Protein AF-0000000084933018 (afdb_homodimer)

Solvent-accessible surface area (backbone atoms only — not comparable to full-atom values): 18902 Å² total; per-residue (Å²): 127,79,84,67,63,83,72,66,61,28,32,37,34,37,38,52,65,21,56,53,28,40,71,70,40,59,69,70,55,34,52,44,42,55,53,51,50,50,33,38,33,48,64,74,44,80,54,51,75,42,60,78,97,47,52,74,28,24,35,39,68,56,44,96,81,51,48,32,32,38,36,31,31,76,41,79,35,59,90,87,46,97,28,74,33,21,40,34,34,54,38,39,34,44,44,65,92,46,42,37,59,53,49,48,29,57,76,70,66,47,76,69,67,54,64,63,62,54,48,46,56,56,55,60,57,55,71,80,73,73,81,79,74,78,71,78,76,79,80,79,82,83,84,87,87,84,73,93,78,89,85,86,78,88,81,80,86,68,132,126,78,85,66,65,84,72,67,62,28,31,35,34,38,40,51,66,22,53,53,28,40,70,68,40,57,68,69,56,33,51,43,44,54,52,50,49,51,32,37,32,49,64,74,42,80,56,50,75,42,59,80,97,47,52,76,28,26,35,38,70,55,44,95,80,50,50,33,33,36,35,32,31,76,42,79,36,59,90,90,47,98,28,76,34,20,39,37,35,54,38,40,34,44,47,65,92,46,42,37,59,53,48,49,29,57,75,70,66,47,76,71,66,55,66,63,60,55,46,46,57,57,57,61,57,55,71,79,75,73,79,80,72,78,73,77,74,79,70,81,74,79,78,73,76,79,73,78,73,76,81,79,76,80,74,76,77,84,122

Organism: Streptomyces venezuelae (strain ATCC 10712 / CBS 650.69 / DSM 40230 / JCM 4526 / NBRC 13096 / PD 04745) (NCBI:txid953739)

Sequence (318 aa):
MSAEGRPPAFGLTFDPRALTDLLQAPSDIRDLSLALLQEVVNADRHGGKLTAELAGLRKLYVDRQAAWRIVYALRPAPPTSAYPMEIHVVAVRPRANHDIYDTVARRLGIDHRPVGARAHAARTRSPQIDAYREIPKPGPPPGLPRSAQPTVLTTKAIRMSAEGRPPAFGLTFDPRALTDLLQAPSDIRDLSLALLQEVVNADRHGGKLTAELAGLRKLYVDRQAAWRIVYALRPAPPTSAYPMEIHVVAVRPRANHDIYDTVARRLGIDHRPVGARAHAARTRSPQIDAYREIPKPGPPPGLPRSAQPTVLTTKAIR

InterPro domains:
  IPR035093 Toxin-antitoxin system, RelE/ParE toxin domain superfamily [G3DSA:3.30.2310.20] (9-109)

Foldseek 3Di:
DPPPDDDFQAAEAEPVVQVVQLVPDDPLLSVLVVVVVSCVRNVNDFFDADDDLRGQKGKDQRDPVSQKIWIWHWAADDPVDPHRIHIYTYHIHGPPPPVGVVSSCVSVVVPPPPCVVVVVVVVVPPPPPPDPPPDPPDPDDDDDDDDDDDDPDDDDDDD/DPPPDDDFQAAEAEPVVQVVQLVPDDPLLSVQVVVVVSCVRNVVDFFDADDDLRGQKGKDQRDPVSQKIWIWHWAADDPPDPHRIHIYTYHIHGPPPPVGVVSSCVSVVNPPPPCVVVVVVVVVPPPPPPDPPPPPDPDDPDDPPPPPPDDPPPPDDDD

Nearest PDB structures (foldseek):
  2kc9-assembly1_A  TM=7.909E-01  e=3.728E-04  Escherichia coli K-12
  4jg2-assembly1_A  TM=6.305E-01  e=3.772E+00  Bacillus cereus ATCC 10987
  7qoo-assembly1_P  TM=3.044E-01  e=3.321E+00  Homo sapiens
  3mxl-assembly1_A  TM=3.896E-01  e=4.283E+00  Micromonospora sp. ATCC 39149
  2kc9-assembly1_A  TM=7.908E-01  e=2.139E-04  Escherichia coli K-12

Structure (mmCIF, N/CA/C/O backbone):
data_AF-0000000084933018-model_v1
#
loop_
_entity.id
_entity.type
_entity.pdbx_description
1 polymer 'Uncharacterized protein'
#
loop_
_atom_site.group_PDB
_atom_site.id
_atom_site.type_symbol
_atom_site.label_atom_id
_atom_site.label_alt_id
_atom_site.label_comp_id
_atom_site.label_asym_id
_atom_site.label_entity_id
_atom_site.label_seq_id
_atom_site.pdbx_PDB_ins_code
_atom_site.Cartn_x
_atom_site.Cartn_y
_atom_site.Cartn_z
_atom_site.occupancy
_atom_site.B_iso_or_equiv
_atom_site.auth_seq_id
_atom_site.auth_comp_id
_atom_site.auth_asym_id
_atom_site.auth_atom_id
_atom_site.pdbx_PDB_model_num
ATOM 1 N N . MET A 1 1 ? 0.141 -24.922 15.031 1 31.27 1 MET A N 1
ATOM 2 C CA . MET A 1 1 ? -0.588 -23.672 15.016 1 31.27 1 MET A CA 1
ATOM 3 C C . MET A 1 1 ? 0.237 -22.562 14.344 1 31.27 1 MET A C 1
ATOM 5 O O . MET A 1 1 ? 1.342 -22.266 14.797 1 31.27 1 MET A O 1
ATOM 9 N N . SER A 1 2 ? 0.38 -22.531 12.984 1 39.31 2 SER A N 1
ATOM 10 C CA . SER A 1 2 ? 1.219 -21.594 12.258 1 39.31 2 SER A CA 1
ATOM 11 C C . SER A 1 2 ? 1.172 -20.203 12.891 1 39.31 2 SER A C 1
ATOM 13 O O . SER A 1 2 ? 0.122 -19.781 13.375 1 39.31 2 SER A O 1
ATOM 15 N N . ALA A 1 3 ? 2.207 -19.766 13.492 1 42.25 3 ALA A N 1
ATOM 16 C CA . ALA A 1 3 ? 2.367 -18.469 14.156 1 42.25 3 ALA A CA 1
ATOM 17 C C . ALA A 1 3 ? 1.62 -17.375 13.406 1 42.25 3 ALA A C 1
ATOM 19 O O . ALA A 1 3 ? 2.225 -16.609 12.648 1 42.25 3 ALA A O 1
ATOM 20 N N . GLU A 1 4 ? 0.526 -17.688 12.75 1 52.19 4 GLU A N 1
ATOM 21 C CA . GLU A 1 4 ? -0.186 -16.641 12.016 1 52.19 4 GLU A CA 1
ATOM 22 C C . GLU A 1 4 ? -0.496 -15.453 12.914 1 52.19 4 GLU A C 1
ATOM 24 O O . GLU A 1 4 ? -1.193 -15.594 13.922 1 52.19 4 GLU A O 1
ATOM 29 N N . GLY A 1 5 ? 0.498 -14.617 13.125 1 65.31 5 GLY A N 1
ATOM 30 C CA . GLY A 1 5 ? 0.249 -13.445 13.945 1 65.31 5 GLY A CA 1
ATOM 31 C C . GLY A 1 5 ? -1.17 -12.922 13.82 1 65.31 5 GLY A C 1
ATOM 32 O O . GLY A 1 5 ? -1.979 -13.477 13.07 1 65.31 5 GLY A O 1
ATOM 33 N N . ARG A 1 6 ? -1.595 -12.141 14.828 1 82.25 6 ARG A N 1
ATOM 34 C CA . ARG A 1 6 ? -2.926 -11.539 14.852 1 82.25 6 ARG A CA 1
ATOM 35 C C . ARG A 1 6 ? -3.289 -10.953 13.492 1 82.25 6 ARG A C 1
ATOM 37 O O . ARG A 1 6 ? -2.477 -10.266 12.875 1 82.25 6 ARG A O 1
ATOM 44 N N . PRO A 1 7 ? -4.445 -11.445 12.977 1 92.44 7 PRO A N 1
ATOM 45 C CA . PRO A 1 7 ? -4.891 -10.875 11.703 1 92.44 7 PRO A CA 1
ATOM 46 C C . PRO A 1 7 ? -4.996 -9.359 11.734 1 92.44 7 PRO A C 1
ATOM 48 O O . PRO A 1 7 ? -5.234 -8.773 12.789 1 92.44 7 PRO A O 1
ATOM 51 N N . PRO A 1 8 ? -4.734 -8.727 10.656 1 97.88 8 PRO A N 1
ATOM 52 C CA . PRO A 1 8 ? -4.898 -7.27 10.602 1 97.88 8 PRO A CA 1
ATOM 53 C C . PRO A 1 8 ? -6.293 -6.816 11.023 1 97.88 8 PRO A C 1
ATOM 55 O O . PRO A 1 8 ? -7.277 -7.523 10.789 1 97.88 8 PRO A O 1
ATOM 58 N N . ALA A 1 9 ? -6.355 -5.633 11.586 1 98.44 9 ALA A N 1
ATOM 59 C CA . ALA A 1 9 ? -7.613 -5.074 12.07 1 98.44 9 ALA A CA 1
ATOM 60 C C . ALA A 1 9 ? -8.312 -4.266 10.984 1 98.44 9 ALA A C 1
ATOM 62 O O . ALA A 1 9 ? -9.539 -4.176 10.961 1 98.44 9 ALA A O 1
ATOM 63 N N . PHE A 1 10 ? -7.633 -3.664 10.062 1 98.62 10 PHE A N 1
ATOM 64 C CA . PHE A 1 10 ? -8.172 -2.758 9.055 1 98.62 10 PHE A CA 1
ATOM 65 C C . PHE A 1 10 ? -7.695 -3.15 7.66 1 98.62 10 PHE A C 1
ATOM 67 O O . PHE A 1 10 ? -6.609 -3.715 7.504 1 98.62 10 PHE A O 1
ATOM 74 N N . GLY A 1 11 ? -8.555 -2.832 6.629 1 98.44 11 GLY A N 1
ATOM 75 C CA . GLY A 1 11 ? -8.047 -2.838 5.266 1 98.44 11 GLY A CA 1
ATOM 76 C C . GLY A 1 11 ? -7.016 -1.755 5.008 1 98.44 11 GLY A C 1
ATOM 77 O O . GLY A 1 11 ? -6.766 -0.909 5.867 1 98.44 11 GLY A O 1
ATOM 78 N N . LEU A 1 12 ? -6.367 -1.789 3.881 1 98.81 12 LEU A N 1
ATOM 79 C CA . LEU A 1 12 ? -5.281 -0.86 3.582 1 98.81 12 LEU A CA 1
ATOM 80 C C . LEU A 1 12 ? -5.383 -0.345 2.15 1 98.81 12 LEU A C 1
ATOM 82 O O . LEU A 1 12 ? -5.387 -1.133 1.202 1 98.81 12 LEU A O 1
ATOM 86 N N . THR A 1 13 ? -5.512 0.921 1.98 1 98.56 13 THR A N 1
ATOM 87 C CA . THR A 1 13 ? -5.535 1.582 0.68 1 98.56 13 THR A CA 1
ATOM 88 C C . THR A 1 13 ? -4.59 2.783 0.669 1 98.56 13 THR A C 1
ATOM 90 O O . THR A 1 13 ? -4.266 3.332 1.724 1 98.56 13 THR A O 1
ATOM 93 N N . PHE A 1 14 ? -4.086 3.123 -0.535 1 98.62 14 PHE A N 1
ATOM 94 C CA . PHE A 1 14 ? -3.191 4.262 -0.718 1 98.62 14 PHE A CA 1
ATOM 95 C C . PHE A 1 14 ? -3.754 5.23 -1.751 1 98.62 14 PHE A C 1
ATOM 97 O O . PHE A 1 14 ? -4.246 4.809 -2.801 1 98.62 14 PHE A O 1
ATOM 104 N N . ASP A 1 15 ? -3.689 6.574 -1.399 1 98.38 15 ASP A N 1
ATOM 105 C CA . ASP A 1 15 ? -3.48 7.43 -2.562 1 98.38 15 ASP A CA 1
ATOM 106 C C . ASP A 1 15 ? -2.262 6.984 -3.365 1 98.38 15 ASP A C 1
ATOM 108 O O . ASP A 1 15 ? -1.162 6.867 -2.82 1 98.38 15 ASP A O 1
ATOM 112 N N . PRO A 1 16 ? -2.453 6.688 -4.684 1 98.5 16 PRO A N 1
ATOM 113 C CA . PRO A 1 16 ? -1.309 6.156 -5.43 1 98.5 16 PRO A CA 1
ATOM 114 C C . PRO A 1 16 ? -0.089 7.074 -5.371 1 98.5 16 PRO A C 1
ATOM 116 O O . PRO A 1 16 ? 1.048 6.598 -5.434 1 98.5 16 PRO A O 1
ATOM 119 N N . ARG A 1 17 ? -0.295 8.328 -5.141 1 98.44 17 ARG A N 1
ATOM 120 C CA . ARG A 1 17 ? 0.81 9.273 -5.051 1 98.44 17 ARG A CA 1
ATOM 121 C C . ARG A 1 17 ? 1.56 9.125 -3.732 1 98.44 17 ARG A C 1
ATOM 123 O O . ARG A 1 17 ? 2.695 9.586 -3.602 1 98.44 17 ARG A O 1
ATOM 130 N N . ALA A 1 18 ? 0.922 8.516 -2.723 1 98.81 18 ALA A N 1
ATOM 131 C CA . ALA A 1 18 ? 1.638 8.219 -1.485 1 98.81 18 ALA A CA 1
ATOM 132 C C . ALA A 1 18 ? 2.729 7.176 -1.722 1 98.81 18 ALA A C 1
ATOM 134 O O . ALA A 1 18 ? 3.744 7.164 -1.022 1 98.81 18 ALA A O 1
ATOM 135 N N . LEU A 1 19 ? 2.484 6.285 -2.732 1 98.75 19 LEU A N 1
ATOM 136 C CA . LEU A 1 19 ? 3.547 5.363 -3.125 1 98.75 19 LEU A CA 1
ATOM 137 C C . LEU A 1 19 ? 4.742 6.125 -3.688 1 98.75 19 LEU A C 1
ATOM 139 O O . LEU A 1 19 ? 5.891 5.785 -3.395 1 98.75 19 LEU A O 1
ATOM 143 N N . THR A 1 20 ? 4.488 7.141 -4.465 1 98.06 20 THR A N 1
ATOM 144 C CA . THR A 1 20 ? 5.555 8 -4.969 1 98.06 20 THR A CA 1
ATOM 145 C C . THR A 1 20 ? 6.316 8.648 -3.816 1 98.06 20 THR A C 1
ATOM 147 O O . THR A 1 20 ? 7.547 8.703 -3.832 1 98.06 20 THR A O 1
ATOM 150 N N . ASP A 1 21 ? 5.559 9.117 -2.811 1 98.75 21 ASP A N 1
ATOM 151 C CA . ASP A 1 21 ? 6.191 9.703 -1.633 1 98.75 21 ASP A CA 1
ATOM 152 C C . ASP A 1 21 ? 7.152 8.711 -0.976 1 98.75 21 ASP A C 1
ATOM 154 O O . ASP A 1 21 ? 8.273 9.07 -0.625 1 98.75 21 ASP A O 1
ATOM 158 N N . LEU A 1 22 ? 6.707 7.48 -0.779 1 98.75 22 LEU A N 1
ATOM 159 C CA . LEU A 1 22 ? 7.527 6.445 -0.161 1 98.75 22 LEU A CA 1
ATOM 160 C C . LEU A 1 22 ? 8.812 6.223 -0.953 1 98.75 22 LEU A C 1
ATOM 162 O O . LEU A 1 22 ? 9.898 6.137 -0.373 1 98.75 22 LEU A O 1
ATOM 166 N N . LEU A 1 23 ? 8.68 6.223 -2.258 1 98.38 23 LEU A N 1
ATOM 167 C CA . LEU A 1 23 ? 9.82 5.922 -3.109 1 98.38 23 LEU A CA 1
ATOM 168 C C . LEU A 1 23 ? 10.797 7.098 -3.145 1 98.38 23 LEU A C 1
ATOM 170 O O . LEU A 1 23 ? 11.984 6.918 -3.4 1 98.38 23 LEU A O 1
ATOM 174 N N . GLN A 1 24 ? 10.273 8.258 -2.861 1 98.25 24 GLN A N 1
ATOM 175 C CA . GLN A 1 24 ? 11.117 9.453 -2.867 1 98.25 24 GLN A CA 1
ATOM 176 C C . GLN A 1 24 ? 11.773 9.672 -1.505 1 98.25 24 GLN A C 1
ATOM 178 O O . GLN A 1 24 ? 12.719 10.445 -1.382 1 98.25 24 GLN A O 1
ATOM 183 N N . ALA A 1 25 ? 11.242 9.047 -0.478 1 98.62 25 ALA A N 1
ATOM 184 C CA . ALA A 1 25 ? 11.789 9.188 0.868 1 98.62 25 ALA A CA 1
ATOM 185 C C . ALA A 1 25 ? 13.102 8.414 1.001 1 98.62 25 ALA A C 1
ATOM 187 O O . ALA A 1 25 ? 13.32 7.418 0.31 1 98.62 25 ALA A O 1
ATOM 188 N N . PRO A 1 26 ? 14 8.922 1.955 1 98.12 26 PRO A N 1
ATOM 189 C CA . PRO A 1 26 ? 15.164 8.094 2.287 1 98.12 26 PRO A CA 1
ATOM 190 C C . PRO A 1 26 ? 14.773 6.684 2.717 1 98.12 26 PRO A C 1
ATOM 192 O O . PRO A 1 26 ? 13.719 6.488 3.322 1 98.12 26 PRO A O 1
ATOM 195 N N . SER A 1 27 ? 15.664 5.68 2.434 1 97.06 27 SER A N 1
ATOM 196 C CA . SER A 1 27 ? 15.367 4.27 2.645 1 97.06 27 SER A CA 1
ATOM 197 C C . SER A 1 27 ? 14.953 4 4.09 1 97.06 27 SER A C 1
ATOM 199 O O . SER A 1 27 ? 14.055 3.189 4.344 1 97.06 27 SER A O 1
ATOM 201 N N . ASP A 1 28 ? 15.688 4.609 5.043 1 97.06 28 ASP A N 1
ATOM 202 C CA . ASP A 1 28 ? 15.359 4.383 6.445 1 97.06 28 ASP A CA 1
ATOM 203 C C . ASP A 1 28 ? 13.977 4.938 6.781 1 97.06 28 ASP A C 1
ATOM 205 O O . ASP A 1 28 ? 13.234 4.34 7.562 1 97.06 28 ASP A O 1
ATOM 209 N N . ILE A 1 29 ? 13.547 6.07 6.199 1 98.69 29 ILE A N 1
ATOM 210 C CA . ILE A 1 29 ? 12.234 6.664 6.406 1 98.69 29 ILE A CA 1
ATOM 211 C C . ILE A 1 29 ? 11.164 5.77 5.781 1 98.69 29 ILE A C 1
ATOM 213 O O . ILE A 1 29 ? 10.094 5.574 6.363 1 98.69 29 ILE A O 1
ATOM 217 N N . ARG A 1 30 ? 11.461 5.309 4.602 1 98.69 30 ARG A N 1
ATOM 218 C CA . ARG A 1 30 ? 10.547 4.391 3.922 1 98.69 30 ARG A CA 1
ATOM 219 C C . ARG A 1 30 ? 10.281 3.156 4.777 1 98.69 30 ARG A C 1
ATOM 221 O O . ARG A 1 30 ? 9.125 2.777 4.984 1 98.69 30 ARG A O 1
ATOM 228 N N . ASP A 1 31 ? 11.328 2.559 5.32 1 97.81 31 ASP A N 1
ATOM 229 C CA . ASP A 1 31 ? 11.195 1.36 6.141 1 97.81 31 ASP A CA 1
ATOM 230 C C . ASP A 1 31 ? 10.414 1.653 7.418 1 97.81 31 ASP A C 1
ATOM 232 O O . ASP A 1 31 ? 9.523 0.883 7.801 1 97.81 31 ASP A O 1
ATOM 236 N N . LEU A 1 32 ? 10.781 2.717 8.047 1 98.62 32 LEU A N 1
ATOM 237 C CA . LEU A 1 32 ? 10.078 3.104 9.266 1 98.62 32 LEU A CA 1
ATOM 238 C C . LEU A 1 32 ? 8.602 3.379 8.977 1 98.62 32 LEU A C 1
ATOM 240 O O . LEU A 1 32 ? 7.734 3.021 9.773 1 98.62 32 LEU A O 1
ATOM 244 N N . SER A 1 33 ? 8.352 4.016 7.844 1 98.94 33 SER A N 1
ATOM 245 C CA . SER A 1 33 ? 6.977 4.32 7.48 1 98.94 33 SER A CA 1
ATOM 246 C C . SER A 1 33 ? 6.152 3.049 7.305 1 98.94 33 SER A C 1
ATOM 248 O O . SER A 1 33 ? 5.031 2.953 7.812 1 98.94 33 SER A O 1
ATOM 250 N N . LEU A 1 34 ? 6.672 2.102 6.598 1 98.88 34 LEU A N 1
ATOM 251 C CA . LEU A 1 34 ? 5.965 0.847 6.371 1 98.88 34 LEU A CA 1
ATOM 252 C C . LEU A 1 34 ? 5.73 0.109 7.688 1 98.88 34 LEU A C 1
ATOM 254 O O . LEU A 1 34 ? 4.664 -0.472 7.895 1 98.88 34 LEU A O 1
ATOM 258 N N . ALA A 1 35 ? 6.684 0.168 8.562 1 98.69 35 ALA A N 1
ATOM 259 C CA . ALA A 1 35 ? 6.527 -0.46 9.875 1 98.69 35 ALA A CA 1
ATOM 260 C C . ALA A 1 35 ? 5.426 0.22 10.68 1 98.69 35 ALA A C 1
ATOM 262 O O . ALA A 1 35 ? 4.613 -0.45 11.32 1 98.69 35 ALA A O 1
ATOM 263 N N . LEU A 1 36 ? 5.406 1.525 10.656 1 98.88 36 LEU A N 1
ATOM 264 C CA . LEU A 1 36 ? 4.379 2.275 11.367 1 98.88 36 LEU A CA 1
ATOM 265 C C . LEU A 1 36 ? 2.996 1.977 10.805 1 98.88 36 LEU A C 1
ATOM 267 O O . LEU A 1 36 ? 2.035 1.81 11.555 1 98.88 36 LEU A O 1
ATOM 271 N N . LEU A 1 37 ? 2.908 1.912 9.5 1 98.88 37 LEU A N 1
ATOM 272 C CA . LEU A 1 37 ? 1.633 1.587 8.867 1 98.88 37 LEU A CA 1
ATOM 273 C C . LEU A 1 37 ? 1.151 0.205 9.297 1 98.88 37 LEU A C 1
ATOM 275 O O . LEU A 1 37 ? -0.046 -0.005 9.5 1 98.88 37 LEU A O 1
ATOM 279 N N . GLN A 1 38 ? 2.102 -0.732 9.445 1 98.75 38 GLN A N 1
ATOM 280 C CA . GLN A 1 38 ? 1.733 -2.061 9.93 1 98.75 38 GLN A CA 1
ATOM 281 C C . GLN A 1 38 ? 1.133 -1.989 11.328 1 98.75 38 GLN A C 1
ATOM 283 O O . GLN A 1 38 ? 0.134 -2.652 11.617 1 98.75 38 GLN A O 1
ATOM 288 N N . GLU A 1 39 ? 1.754 -1.213 12.148 1 98.75 39 GLU A N 1
ATOM 289 C CA . GLU A 1 39 ? 1.226 -1.052 13.5 1 98.75 39 GLU A CA 1
ATOM 290 C C . GLU A 1 39 ? -0.176 -0.45 13.477 1 98.75 39 GLU A C 1
ATOM 292 O O . GLU A 1 39 ? -1.046 -0.858 14.25 1 98.75 39 GLU A O 1
ATOM 297 N N . VAL A 1 40 ? -0.421 0.509 12.648 1 98.88 40 VAL A N 1
ATOM 298 C CA . VAL A 1 40 ? -1.719 1.168 12.547 1 98.88 40 VAL A CA 1
ATOM 299 C C . VAL A 1 40 ? -2.756 0.184 12.008 1 98.88 40 VAL A C 1
ATOM 301 O O . VAL A 1 40 ? -3.863 0.089 12.539 1 98.88 40 VAL A O 1
ATOM 304 N N . VAL A 1 41 ? -2.41 -0.553 10.953 1 98.81 41 VAL A N 1
ATOM 305 C CA . VAL A 1 41 ? -3.314 -1.502 10.305 1 98.81 41 VAL A CA 1
ATOM 306 C C . VAL A 1 41 ? -3.705 -2.598 11.297 1 98.81 41 VAL A C 1
ATOM 308 O O . VAL A 1 41 ? -4.84 -3.074 11.289 1 98.81 41 VAL A O 1
ATOM 311 N N . ASN A 1 42 ? -2.785 -2.914 12.18 1 98.38 42 ASN A N 1
ATOM 312 C CA . ASN A 1 42 ? -3.035 -3.932 13.195 1 98.38 42 ASN A CA 1
ATOM 313 C C . ASN A 1 42 ? -3.748 -3.346 14.414 1 98.38 42 ASN A C 1
ATOM 315 O O . ASN A 1 42 ? -4.039 -4.062 15.375 1 98.38 42 ASN A O 1
ATOM 319 N N . ALA A 1 43 ? -3.943 -2.119 14.445 1 98.31 43 ALA A N 1
ATOM 320 C CA . ALA A 1 43 ? -4.574 -1.379 15.539 1 98.31 43 ALA A CA 1
ATOM 321 C C . ALA A 1 43 ? -3.672 -1.341 16.766 1 98.31 43 ALA A C 1
ATOM 323 O O . ALA A 1 43 ? -4.156 -1.232 17.891 1 98.31 43 ALA A O 1
ATOM 324 N N . ASP A 1 44 ? -2.406 -1.466 16.547 1 98.25 44 ASP A N 1
ATOM 325 C CA . ASP A 1 44 ? -1.438 -1.395 17.641 1 98.25 44 ASP A CA 1
ATOM 326 C C . ASP A 1 44 ? -0.995 0.046 17.891 1 98.25 44 ASP A C 1
ATOM 328 O O . ASP A 1 44 ? -0.379 0.344 18.922 1 98.25 44 ASP A O 1
ATOM 332 N N . ARG A 1 45 ? -1.252 0.88 16.953 1 98.38 45 ARG A N 1
ATOM 333 C CA . ARG A 1 45 ? -0.865 2.285 17 1 98.38 45 ARG A CA 1
ATOM 334 C C . ARG A 1 45 ? -1.938 3.17 16.375 1 98.38 45 ARG A C 1
ATOM 336 O O . ARG A 1 45 ? -2.559 2.793 15.375 1 98.38 45 ARG A O 1
ATOM 343 N N . HIS A 1 46 ? -2.16 4.328 16.969 1 98.19 46 HIS A N 1
ATOM 344 C CA . HIS A 1 46 ? -3.109 5.309 16.453 1 98.19 46 HIS A CA 1
ATOM 345 C C . HIS A 1 46 ? -2.455 6.68 16.312 1 98.19 46 HIS A C 1
ATOM 347 O O . HIS A 1 46 ? -1.854 7.191 17.25 1 98.19 46 HIS A O 1
ATOM 353 N N . GLY A 1 47 ? -2.533 7.254 15.164 1 98.69 47 GLY A N 1
ATOM 354 C CA . GLY A 1 47 ? -2.006 8.586 14.922 1 98.69 47 GLY A CA 1
ATOM 355 C C . GLY A 1 47 ? -2.834 9.68 15.57 1 98.69 47 GLY A C 1
ATOM 356 O O . GLY A 1 47 ? -4.004 9.469 15.891 1 98.69 47 GLY A O 1
ATOM 357 N N . GLY A 1 48 ? -2.223 10.82 15.75 1 98.56 48 GLY A N 1
ATOM 358 C CA . GLY A 1 48 ? -2.949 11.961 16.281 1 98.56 48 GLY A CA 1
ATOM 359 C C . GLY A 1 48 ? -3.914 12.57 15.273 1 98.56 48 GLY A C 1
ATOM 360 O O . GLY A 1 48 ? -3.627 12.609 14.078 1 98.56 48 GLY A O 1
ATOM 361 N N . LYS A 1 49 ? -5.031 13.047 15.781 1 98.5 49 LYS A N 1
ATOM 362 C CA . LYS A 1 49 ? -6.023 13.672 14.914 1 98.5 49 LYS A CA 1
ATOM 363 C C . LYS A 1 49 ? -5.531 15.023 14.398 1 98.5 49 LYS A C 1
ATOM 365 O O . LYS A 1 49 ? -4.949 15.805 15.148 1 98.5 49 LYS A O 1
ATOM 370 N N . LEU A 1 50 ? -5.715 15.195 13.117 1 98.25 50 LEU A N 1
ATOM 371 C CA . LEU A 1 50 ? -5.516 16.531 12.57 1 98.25 50 LEU A CA 1
ATOM 372 C C . LEU A 1 50 ? -6.75 17.406 12.781 1 98.25 50 LEU A C 1
ATOM 374 O O . LEU A 1 50 ? -7.797 16.906 13.203 1 98.25 50 LEU A O 1
ATOM 378 N N . THR A 1 51 ? -6.539 18.781 12.633 1 96.25 51 THR A N 1
ATOM 379 C CA . THR A 1 51 ? -7.613 19.719 12.953 1 96.25 51 THR A CA 1
ATOM 380 C C . THR A 1 51 ? -7.895 20.625 11.766 1 96.25 51 THR A C 1
ATOM 382 O O . THR A 1 51 ? -7.32 20.453 10.688 1 96.25 51 THR A O 1
ATOM 385 N N . ALA A 1 52 ? -8.836 21.5 11.984 1 94.19 52 ALA A N 1
ATOM 386 C CA . ALA A 1 52 ? -9.188 22.531 11.008 1 94.19 52 ALA A CA 1
ATOM 387 C C . ALA A 1 52 ? -9.547 21.906 9.664 1 94.19 52 ALA A C 1
ATOM 389 O O . ALA A 1 52 ? -10.391 21 9.594 1 94.19 52 ALA A O 1
ATOM 390 N N . GLU A 1 53 ? -8.906 22.359 8.555 1 94.5 53 GLU A N 1
ATOM 391 C CA . GLU A 1 53 ? -9.289 21.938 7.211 1 94.5 53 GLU A CA 1
ATOM 392 C C . GLU A 1 53 ? -8.938 20.469 6.969 1 94.5 53 GLU A C 1
ATOM 394 O O . GLU A 1 53 ? -9.461 19.859 6.039 1 94.5 53 GLU A O 1
ATOM 399 N N . LEU A 1 54 ? -8.148 19.922 7.844 1 97.38 54 LEU A N 1
ATOM 400 C CA . LEU A 1 54 ? -7.734 18.531 7.66 1 97.38 54 LEU A CA 1
ATOM 401 C C . LEU A 1 54 ? -8.359 17.641 8.727 1 97.38 54 LEU A C 1
ATOM 403 O O . LEU A 1 54 ? -7.863 16.547 8.984 1 97.38 54 LEU A O 1
ATOM 407 N N . ALA A 1 55 ? -9.484 18.141 9.352 1 96.69 55 ALA A N 1
ATOM 408 C CA . ALA A 1 55 ? -10.211 17.328 10.32 1 96.69 55 ALA A CA 1
ATOM 409 C C . ALA A 1 55 ? -10.648 16 9.711 1 96.69 55 ALA A C 1
ATOM 411 O O . ALA A 1 55 ? -11.039 15.945 8.539 1 96.69 55 ALA A O 1
ATOM 412 N N . GLY A 1 56 ? -10.547 14.906 10.484 1 96.81 56 GLY A N 1
ATOM 413 C CA . GLY A 1 56 ? -10.906 13.578 10 1 96.81 56 GLY A CA 1
ATOM 414 C C . GLY A 1 56 ? -9.703 12.734 9.625 1 96.81 56 GLY A C 1
ATOM 415 O O . GLY A 1 56 ? -9.812 11.516 9.5 1 96.81 56 GLY A O 1
ATOM 416 N N . LEU A 1 57 ? -8.602 13.438 9.406 1 98.69 57 LEU A N 1
ATOM 417 C CA . LEU A 1 57 ? -7.359 12.734 9.109 1 98.69 57 LEU A CA 1
ATOM 418 C C . LEU A 1 57 ? -6.508 12.578 10.367 1 98.69 57 LEU A C 1
ATOM 420 O O . LEU A 1 57 ? -6.781 13.219 11.383 1 98.69 57 LEU A O 1
ATOM 424 N N . ARG A 1 58 ? -5.562 11.719 10.273 1 98.88 58 ARG A N 1
ATOM 425 C CA . ARG A 1 58 ? -4.625 11.469 11.367 1 98.88 58 ARG A CA 1
ATOM 426 C C . ARG A 1 58 ? -3.184 11.516 10.867 1 98.88 58 ARG A C 1
ATOM 428 O O . ARG A 1 58 ? -2.92 11.289 9.688 1 98.88 58 ARG A O 1
ATOM 435 N N . LYS A 1 59 ? -2.26 11.812 11.742 1 98.81 59 LYS A N 1
ATOM 436 C CA . LYS A 1 59 ? -0.847 11.859 11.375 1 98.81 59 LYS A CA 1
ATOM 437 C C . LYS A 1 59 ? -0.013 10.953 12.273 1 98.81 59 LYS A C 1
ATOM 439 O O . LYS A 1 59 ? -0.38 10.703 13.422 1 98.81 59 LYS A O 1
ATOM 444 N N . LEU A 1 60 ? 1.085 10.453 11.781 1 98.88 60 LEU A N 1
ATOM 445 C CA . LEU A 1 60 ? 2.146 9.758 12.508 1 98.88 60 LEU A CA 1
ATOM 446 C C . LEU A 1 60 ? 3.479 10.477 12.336 1 98.88 60 LEU A C 1
ATOM 448 O O . LEU A 1 60 ? 3.799 10.953 11.242 1 98.88 60 LEU A O 1
ATOM 452 N N . TYR A 1 61 ? 4.215 10.578 13.43 1 98.81 61 TYR A N 1
ATOM 453 C CA . TYR A 1 61 ? 5.621 10.953 13.328 1 98.81 61 TYR A CA 1
ATOM 454 C C . TYR A 1 61 ? 6.48 9.766 12.93 1 98.81 61 TYR A C 1
ATOM 456 O O . TYR A 1 61 ? 6.453 8.719 13.594 1 98.81 61 TYR A O 1
ATOM 464 N N . VAL A 1 62 ? 7.254 9.938 11.898 1 98.88 62 VAL A N 1
ATOM 465 C CA . VAL A 1 62 ? 7.949 8.781 11.352 1 98.88 62 VAL A CA 1
ATOM 466 C C . VAL A 1 62 ? 9.289 8.602 12.062 1 98.88 62 VAL A C 1
ATOM 468 O O . VAL A 1 62 ? 9.625 7.504 12.5 1 98.88 62 VAL A O 1
ATOM 471 N N . ASP A 1 63 ? 10.008 9.688 12.141 1 98.5 63 ASP A N 1
ATOM 472 C CA . ASP A 1 63 ? 11.359 9.617 12.688 1 98.5 63 ASP A CA 1
ATOM 473 C C . ASP A 1 63 ? 11.445 10.336 14.031 1 98.5 63 ASP A C 1
ATOM 475 O O . ASP A 1 63 ? 10.539 11.086 14.398 1 98.5 63 ASP A O 1
ATOM 479 N N . ARG A 1 64 ? 12.445 10.109 14.68 1 97.62 64 ARG A N 1
ATOM 480 C CA . ARG A 1 64 ? 12.617 10.656 16.016 1 97.62 64 ARG A CA 1
ATOM 481 C C . ARG A 1 64 ? 12.625 12.18 15.992 1 97.62 64 ARG A C 1
ATOM 483 O O . ARG A 1 64 ? 12.18 12.828 16.953 1 97.62 64 ARG A O 1
ATOM 490 N N . GLN A 1 65 ? 13.109 12.727 14.914 1 97.69 65 GLN A N 1
ATOM 491 C CA . GLN A 1 65 ? 13.195 14.18 14.781 1 97.69 65 GLN A CA 1
ATOM 492 C C . GLN A 1 65 ? 11.867 14.773 14.328 1 97.69 65 GLN A C 1
ATOM 494 O O . GLN A 1 65 ? 11.742 15.992 14.188 1 97.69 65 GLN A O 1
ATOM 499 N N . ALA A 1 66 ? 10.891 13.93 14.062 1 97.5 66 ALA A N 1
ATOM 500 C CA . ALA A 1 66 ? 9.57 14.352 13.617 1 97.5 66 ALA A CA 1
ATOM 501 C C . ALA A 1 66 ? 9.656 15.172 12.328 1 97.5 66 ALA A C 1
ATOM 503 O O . ALA A 1 66 ? 8.891 16.109 12.133 1 97.5 66 ALA A O 1
ATOM 504 N N . ALA A 1 67 ? 10.656 14.891 11.516 1 98.62 67 ALA A N 1
ATOM 505 C CA . ALA A 1 67 ? 10.836 15.594 10.25 1 98.62 67 ALA A CA 1
ATOM 506 C C . ALA A 1 67 ? 9.883 15.07 9.188 1 98.62 67 ALA A C 1
ATOM 508 O O . ALA A 1 67 ? 9.477 15.812 8.281 1 98.62 67 ALA A O 1
ATOM 509 N N . TRP A 1 68 ? 9.594 13.82 9.242 1 98.88 68 TRP A N 1
ATOM 510 C CA . TRP A 1 68 ? 8.68 13.188 8.297 1 98.88 68 TRP A CA 1
ATOM 511 C C . TRP A 1 68 ? 7.387 12.773 8.984 1 98.88 68 TRP A C 1
ATOM 513 O O . TRP A 1 68 ? 7.391 12.406 10.156 1 98.88 68 TRP A O 1
ATOM 523 N N . ARG A 1 69 ? 6.258 12.812 8.18 1 98.88 69 ARG A N 1
ATOM 524 C CA . ARG A 1 69 ? 4.953 12.398 8.688 1 98.88 69 ARG A CA 1
ATOM 525 C C . ARG A 1 69 ? 4.242 11.484 7.695 1 98.88 69 ARG A C 1
ATOM 527 O O . ARG A 1 69 ? 4.512 11.531 6.492 1 98.88 69 ARG A O 1
ATOM 534 N N . ILE A 1 70 ? 3.418 10.672 8.195 1 98.94 70 ILE A N 1
ATOM 535 C CA . ILE A 1 70 ? 2.363 9.984 7.453 1 98.94 70 ILE A CA 1
ATOM 536 C C . ILE A 1 70 ? 1.013 10.625 7.773 1 98.94 70 ILE A C 1
ATOM 538 O O . ILE A 1 70 ? 0.69 10.859 8.938 1 98.94 70 ILE A O 1
ATOM 542 N N . VAL A 1 71 ? 0.271 10.93 6.785 1 98.94 71 VAL A N 1
ATOM 543 C CA . VAL A 1 71 ? -1.117 11.328 6.996 1 98.94 71 VAL A CA 1
ATOM 544 C C . VAL A 1 71 ? -2.053 10.281 6.391 1 98.94 71 VAL A C 1
ATOM 546 O O . VAL A 1 71 ? -1.868 9.859 5.246 1 98.94 71 VAL A O 1
ATOM 549 N N . TYR A 1 72 ? -3.021 9.891 7.215 1 98.94 72 TYR A N 1
ATOM 550 C CA . TYR A 1 72 ? -3.951 8.859 6.766 1 98.94 72 TYR A CA 1
ATOM 551 C C . TYR A 1 72 ? -5.348 9.102 7.32 1 98.94 72 TYR A C 1
ATOM 553 O O . TYR A 1 72 ? -5.523 9.891 8.25 1 98.94 72 TYR A O 1
ATOM 561 N N . ALA A 1 73 ? -6.293 8.477 6.691 1 98.75 73 ALA A N 1
ATOM 562 C CA . ALA A 1 73 ? -7.668 8.461 7.188 1 98.75 73 ALA A CA 1
ATOM 563 C C . ALA A 1 73 ? -8.047 7.066 7.68 1 98.75 73 ALA A C 1
ATOM 565 O O . ALA A 1 73 ? -7.645 6.059 7.094 1 98.75 73 ALA A O 1
ATOM 566 N N . LEU A 1 74 ? -8.719 7 8.742 1 98.75 74 LEU A N 1
ATOM 567 C CA . LEU A 1 74 ? -9.516 5.836 9.117 1 98.75 74 LEU A CA 1
ATOM 568 C C . LEU A 1 74 ? -10.961 5.996 8.656 1 98.75 74 LEU A C 1
ATOM 570 O O . LEU A 1 74 ? -11.68 6.879 9.125 1 98.75 74 LEU A O 1
ATOM 574 N N . ARG A 1 75 ? -11.352 5.133 7.746 1 98.06 75 ARG A N 1
ATOM 575 C CA . ARG A 1 75 ? -12.648 5.344 7.102 1 98.06 75 ARG A CA 1
ATOM 576 C C . ARG A 1 75 ? -13.344 4.016 6.824 1 98.06 75 ARG A C 1
ATOM 578 O O . ARG A 1 75 ? -12.711 2.957 6.855 1 98.06 75 ARG A O 1
ATOM 585 N N . PRO A 1 76 ? -14.75 4.078 6.668 1 98.06 76 PRO A N 1
ATOM 586 C CA . PRO A 1 76 ? -15.422 2.838 6.281 1 98.06 76 PRO A CA 1
ATOM 587 C C . PRO A 1 76 ? -14.883 2.244 4.984 1 98.06 76 PRO A C 1
ATOM 589 O O . PRO A 1 76 ? -14.609 2.979 4.031 1 98.06 76 PRO A O 1
ATOM 592 N N . ALA A 1 77 ? -14.703 0.971 5.012 1 97.88 77 ALA A N 1
ATOM 593 C CA . ALA A 1 77 ? -14.273 0.276 3.803 1 97.88 77 ALA A CA 1
ATOM 594 C C . ALA A 1 77 ? -15.445 0.052 2.852 1 97.88 77 ALA A C 1
ATOM 596 O O . ALA A 1 77 ? -16.609 0.065 3.273 1 97.88 77 ALA A O 1
ATOM 597 N N . PRO A 1 78 ? -15.078 -0.089 1.586 1 96.31 78 PRO A N 1
ATOM 598 C CA . PRO A 1 78 ? -16.156 -0.421 0.662 1 96.31 78 PRO A CA 1
ATOM 599 C C . PRO A 1 78 ? -16.844 -1.741 1.007 1 96.31 78 PRO A C 1
ATOM 601 O O . PRO A 1 78 ? -16.25 -2.59 1.678 1 96.31 78 PRO A O 1
ATOM 604 N N . PRO A 1 79 ? -18.109 -1.932 0.524 1 93.38 79 PRO A N 1
ATOM 605 C CA . PRO A 1 79 ? -18.859 -3.143 0.844 1 93.38 79 PRO A CA 1
ATOM 606 C C . PRO A 1 79 ? -18.172 -4.418 0.38 1 93.38 79 PRO A C 1
ATOM 608 O O . PRO A 1 79 ? -18.375 -5.488 0.958 1 93.38 79 PRO A O 1
ATOM 611 N N . THR A 1 80 ? -17.297 -4.395 -0.575 1 89.31 80 THR A N 1
ATOM 612 C CA . THR A 1 80 ? -16.641 -5.57 -1.138 1 89.31 80 THR A CA 1
ATOM 613 C C . THR A 1 80 ? -15.406 -5.934 -0.327 1 89.31 80 THR A C 1
ATOM 615 O O . THR A 1 80 ? -14.766 -6.961 -0.583 1 89.31 80 THR A O 1
ATOM 618 N N . SER A 1 81 ? -15.133 -5.129 0.686 1 94.19 81 SER A N 1
ATOM 619 C CA . SER A 1 81 ? -13.93 -5.352 1.478 1 94.19 81 SER A CA 1
ATOM 620 C C . SER A 1 81 ? -14.156 -6.422 2.541 1 94.19 81 SER A C 1
ATOM 622 O O . SER A 1 81 ? -15.266 -6.566 3.057 1 94.19 81 SER A O 1
ATOM 624 N N . ALA A 1 82 ? -13.062 -7.148 2.842 1 94.38 82 ALA A N 1
ATOM 625 C CA . ALA A 1 82 ? -13.086 -8.125 3.93 1 94.38 82 ALA A CA 1
ATOM 626 C C . ALA A 1 82 ? -13.062 -7.426 5.289 1 94.38 82 ALA A C 1
ATOM 628 O O . ALA A 1 82 ? -13.273 -8.07 6.32 1 94.38 82 ALA A O 1
ATOM 629 N N . TYR A 1 83 ? -12.852 -6.141 5.367 1 97.12 83 TYR A N 1
ATOM 630 C CA . TYR A 1 83 ? -12.75 -5.367 6.602 1 97.12 83 TYR A CA 1
ATOM 631 C C . TYR A 1 83 ? -13.828 -4.301 6.672 1 97.12 83 TYR A C 1
ATOM 633 O O . TYR A 1 83 ? -14.195 -3.707 5.656 1 97.12 83 TYR A O 1
ATOM 641 N N . PRO A 1 84 ? -14.352 -4.074 7.871 1 97.94 84 PRO A N 1
ATOM 642 C CA . PRO A 1 84 ? -15.383 -3.037 7.988 1 97.94 84 PRO A CA 1
ATOM 643 C C . PRO A 1 84 ? -14.82 -1.629 7.805 1 97.94 84 PRO A C 1
ATOM 645 O O . PRO A 1 84 ? -15.516 -0.742 7.309 1 97.94 84 PRO A O 1
ATOM 648 N N . MET A 1 85 ? -13.578 -1.438 8.305 1 98.56 85 MET A N 1
ATOM 649 C CA . MET A 1 85 ? -12.883 -0.156 8.195 1 98.56 85 MET A CA 1
ATOM 650 C C . MET A 1 85 ? -11.547 -0.319 7.477 1 98.56 85 MET A C 1
ATOM 652 O O . MET A 1 85 ? -11.023 -1.429 7.387 1 98.56 85 MET A O 1
ATOM 656 N N . GLU A 1 86 ? -11.055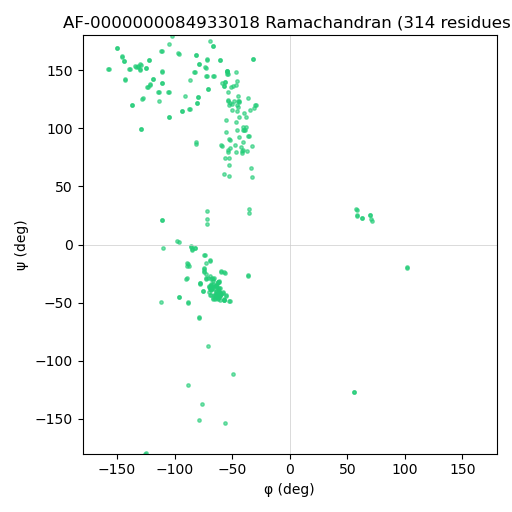 0.81 6.945 1 98.75 86 GLU A N 1
ATOM 657 C CA . GLU A 1 86 ? -9.758 0.744 6.277 1 98.75 86 GLU A CA 1
ATOM 658 C C . GLU A 1 86 ? -8.906 1.965 6.605 1 98.75 86 GLU A C 1
ATOM 660 O O . GLU A 1 86 ? -9.43 3.021 6.961 1 98.75 86 GLU A O 1
ATOM 665 N N . ILE A 1 87 ? -7.617 1.758 6.574 1 98.88 87 ILE A N 1
ATOM 666 C CA . ILE A 1 87 ? -6.617 2.818 6.59 1 98.88 87 ILE A CA 1
ATOM 667 C C . ILE A 1 87 ? -6.34 3.287 5.16 1 98.88 87 ILE A C 1
ATOM 669 O O . ILE A 1 87 ? -5.918 2.498 4.312 1 98.88 87 ILE A O 1
ATOM 673 N N . HIS A 1 88 ? -6.645 4.523 4.902 1 98.75 88 HIS A N 1
ATOM 674 C CA . HIS A 1 88 ? -6.297 5.133 3.621 1 98.75 88 HIS A CA 1
ATOM 675 C C . HIS A 1 88 ? -5.117 6.09 3.768 1 98.75 88 HIS A C 1
ATOM 677 O O . HIS A 1 88 ? -5.246 7.152 4.375 1 98.75 88 HIS A O 1
ATOM 683 N N . VAL A 1 89 ? -3.967 5.703 3.223 1 98.94 89 VAL A N 1
ATOM 684 C CA . VAL A 1 89 ? -2.754 6.508 3.318 1 98.94 89 VAL A CA 1
ATOM 685 C C . VAL A 1 89 ? -2.785 7.621 2.27 1 98.94 89 VAL A C 1
ATOM 687 O O . VAL A 1 89 ? -2.822 7.348 1.067 1 98.94 89 VAL A O 1
ATOM 690 N N . VAL A 1 90 ? -2.695 8.828 2.752 1 98.88 90 VAL A N 1
ATOM 691 C CA . VAL A 1 90 ? -2.846 9.961 1.842 1 98.88 90 VAL A CA 1
ATOM 692 C C . VAL A 1 90 ? -1.472 10.453 1.394 1 98.88 90 VAL A C 1
ATOM 694 O O . VAL A 1 90 ? -1.266 10.75 0.214 1 98.88 90 VAL A O 1
ATOM 697 N N . ALA A 1 91 ? -0.533 10.578 2.34 1 98.94 91 ALA A N 1
ATOM 698 C CA . ALA A 1 91 ? 0.79 11.102 2.006 1 98.94 91 ALA A CA 1
ATOM 699 C C . ALA A 1 91 ? 1.83 10.664 3.031 1 98.94 91 ALA A C 1
ATOM 701 O O . ALA A 1 91 ? 1.497 10.406 4.191 1 98.94 91 ALA A O 1
ATOM 702 N N . VAL A 1 92 ? 3.053 10.531 2.613 1 98.94 92 VAL A N 1
ATOM 703 C CA . VAL A 1 92 ? 4.262 10.344 3.41 1 98.94 92 VAL A CA 1
ATOM 704 C C . VAL A 1 92 ? 5.324 11.352 2.973 1 98.94 92 VAL A C 1
ATOM 706 O O . VAL A 1 92 ? 6.004 11.148 1.964 1 98.94 92 VAL A O 1
ATOM 709 N N . ARG A 1 93 ? 5.449 12.445 3.74 1 98.94 93 ARG A N 1
ATOM 710 C CA . ARG A 1 93 ? 6.289 13.539 3.266 1 98.94 93 ARG A CA 1
ATOM 711 C C . ARG A 1 93 ? 6.91 14.297 4.434 1 98.94 93 ARG A C 1
ATOM 713 O O . ARG A 1 93 ? 6.508 14.117 5.582 1 98.94 93 ARG A O 1
ATOM 720 N N . PRO A 1 94 ? 7.875 15.18 4.105 1 98.81 94 PRO A N 1
ATOM 721 C CA . PRO A 1 94 ? 8.438 16.047 5.148 1 98.81 94 PRO A CA 1
ATOM 722 C C . PRO A 1 94 ? 7.422 17.047 5.699 1 98.81 94 PRO A C 1
ATOM 724 O O . PRO A 1 94 ? 6.551 17.516 4.965 1 98.81 94 PRO A O 1
ATOM 727 N N . ARG A 1 95 ? 7.516 17.328 6.949 1 98.06 95 ARG A N 1
ATOM 728 C CA . ARG A 1 95 ? 6.742 18.375 7.594 1 98.06 95 ARG A CA 1
ATOM 729 C C . ARG A 1 95 ? 7.25 19.75 7.184 1 98.06 95 ARG A C 1
ATOM 731 O O . ARG A 1 95 ? 6.484 20.719 7.164 1 98.06 95 ARG A O 1
ATOM 738 N N . ALA A 1 96 ? 8.555 19.828 6.863 1 97.75 96 ALA A N 1
ATOM 739 C CA . ALA A 1 96 ? 9.203 21.109 6.559 1 97.75 96 ALA A CA 1
ATOM 740 C C . ALA A 1 96 ? 8.414 21.891 5.523 1 97.75 96 ALA A C 1
ATOM 742 O O . ALA A 1 96 ? 7.926 21.328 4.539 1 97.75 96 ALA A O 1
ATOM 743 N N . ASN A 1 97 ? 8.227 23.234 5.738 1 96.88 97 ASN A N 1
ATOM 744 C CA . ASN A 1 97 ? 7.531 24.172 4.867 1 96.88 97 ASN A CA 1
ATOM 745 C C . ASN A 1 97 ? 6.082 23.734 4.633 1 96.88 97 ASN A C 1
ATOM 747 O O . ASN A 1 97 ? 5.539 23.953 3.545 1 96.88 97 ASN A O 1
ATOM 751 N N . HIS A 1 98 ? 5.527 22.969 5.57 1 96.19 98 HIS A N 1
ATOM 752 C CA . HIS A 1 98 ? 4.148 22.484 5.539 1 96.19 98 HIS A CA 1
ATOM 753 C C . HIS A 1 98 ? 3.908 21.578 4.336 1 96.19 98 HIS A C 1
ATOM 755 O O . HIS A 1 98 ? 2.781 21.484 3.846 1 96.19 98 HIS A O 1
ATOM 761 N N . ASP A 1 99 ? 4.98 21.031 3.855 1 97.75 99 ASP A N 1
ATOM 762 C CA . ASP A 1 99 ? 4.934 20.25 2.623 1 97.75 99 ASP A CA 1
ATOM 763 C C . ASP A 1 99 ? 3.854 19.172 2.693 1 97.75 99 ASP A C 1
ATOM 765 O O . ASP A 1 99 ? 3.01 19.078 1.8 1 97.75 99 ASP A O 1
ATOM 769 N N . ILE A 1 100 ? 3.838 18.422 3.787 1 98.38 100 ILE A N 1
ATOM 770 C CA . ILE A 1 100 ? 2.91 17.297 3.869 1 98.38 100 ILE A CA 1
ATOM 771 C C . ILE A 1 100 ? 1.478 17.812 3.965 1 98.38 100 ILE A C 1
ATOM 773 O O . ILE A 1 100 ? 0.572 17.281 3.324 1 98.38 100 ILE A O 1
ATOM 777 N N . TYR A 1 101 ? 1.239 18.828 4.645 1 97.81 101 TYR A N 1
ATOM 778 C CA . TYR A 1 101 ? -0.124 19.297 4.852 1 97.81 101 TYR A CA 1
ATOM 779 C C . TYR A 1 101 ? -0.656 19.984 3.605 1 97.81 101 TYR A C 1
ATOM 781 O O . TYR A 1 101 ? -1.826 19.828 3.248 1 97.81 101 TYR A O 1
ATOM 789 N N . ASP A 1 102 ? 0.211 20.781 2.943 1 96.88 102 ASP A N 1
ATOM 790 C CA . ASP A 1 102 ? -0.176 21.375 1.668 1 96.88 102 ASP A CA 1
ATOM 791 C C . ASP A 1 102 ? -0.48 20.297 0.63 1 96.88 102 ASP A C 1
ATOM 793 O O . ASP A 1 102 ? -1.441 20.422 -0.133 1 96.88 102 ASP A O 1
ATOM 797 N N . THR A 1 103 ? 0.32 19.281 0.583 1 97.75 103 THR A N 1
ATOM 798 C CA . THR A 1 103 ? 0.135 18.172 -0.351 1 97.75 103 THR A CA 1
ATOM 799 C C . THR A 1 103 ? -1.179 17.453 -0.075 1 97.75 103 THR A C 1
ATOM 801 O O . THR A 1 103 ? -1.938 17.156 -1 1 97.75 103 THR A O 1
ATOM 804 N N . VAL A 1 104 ? -1.438 17.188 1.18 1 98.44 104 VAL A N 1
ATOM 805 C CA . VAL A 1 104 ? -2.668 16.5 1.566 1 98.44 104 VAL A CA 1
ATOM 806 C C . VAL A 1 104 ? -3.875 17.344 1.154 1 98.44 104 VAL A C 1
ATOM 808 O O . VAL A 1 104 ? -4.828 16.812 0.567 1 98.44 104 VAL A O 1
ATOM 811 N N . ALA A 1 105 ? -3.799 18.609 1.416 1 97.12 105 ALA A N 1
ATOM 812 C CA . ALA A 1 105 ? -4.891 19.5 1.047 1 97.12 105 ALA A CA 1
ATOM 813 C C . ALA A 1 105 ? -5.129 19.484 -0.461 1 97.12 105 ALA A C 1
ATOM 815 O O . ALA A 1 105 ? -6.273 19.406 -0.915 1 97.12 105 ALA A O 1
ATOM 816 N N . ARG A 1 106 ? -4.102 19.531 -1.22 1 96.12 106 ARG A N 1
ATOM 817 C CA . ARG A 1 106 ? -4.199 19.516 -2.676 1 96.12 106 ARG A CA 1
ATOM 818 C C . ARG A 1 106 ? -4.793 18.188 -3.172 1 96.12 106 ARG A C 1
ATOM 820 O O . ARG A 1 106 ? -5.668 18.188 -4.035 1 96.12 106 ARG A O 1
ATOM 827 N N . ARG A 1 107 ? -4.336 17.109 -2.604 1 96.44 107 ARG A N 1
ATOM 828 C CA . ARG A 1 107 ? -4.781 15.805 -3.059 1 96.44 107 ARG A CA 1
ATOM 829 C C . ARG A 1 107 ? -6.254 15.578 -2.719 1 96.44 107 ARG A C 1
ATOM 831 O O . ARG A 1 107 ? -6.961 14.867 -3.438 1 96.44 107 ARG A O 1
ATOM 838 N N . LEU A 1 108 ? -6.676 16.172 -1.688 1 95.88 108 LEU A N 1
ATOM 839 C CA . LEU A 1 108 ? -8.055 15.984 -1.252 1 95.88 108 LEU A CA 1
ATOM 840 C C . LEU A 1 108 ? -8.945 17.109 -1.767 1 95.88 108 LEU A C 1
ATOM 842 O O . LEU A 1 108 ? -10.148 17.125 -1.486 1 95.88 108 LEU A O 1
ATOM 846 N N . GLY A 1 109 ? -8.391 18.047 -2.551 1 93.69 109 GLY A N 1
ATOM 847 C CA . GLY A 1 109 ? -9.141 19.141 -3.148 1 93.69 109 GLY A CA 1
ATOM 848 C C . GLY A 1 109 ? -9.594 20.188 -2.141 1 93.69 109 GLY A C 1
ATOM 849 O O . GLY A 1 109 ? -10.656 20.781 -2.293 1 93.69 109 GLY A O 1
ATOM 850 N N . ILE A 1 110 ? -8.906 20.172 -1.087 1 90.38 110 ILE A N 1
ATOM 851 C CA . ILE A 1 110 ? -9.234 21.141 -0.05 1 90.38 110 ILE A CA 1
ATOM 852 C C . ILE A 1 110 ? -8.602 22.484 -0.385 1 90.38 110 ILE A C 1
ATOM 854 O O . ILE A 1 110 ? -7.383 22.578 -0.58 1 90.38 110 ILE A O 1
ATOM 858 N N . ASP A 1 111 ? -9.25 23.359 -1.186 1 71 111 ASP A N 1
ATOM 859 C CA . ASP A 1 111 ? -8.797 24.672 -1.617 1 71 111 ASP A CA 1
ATOM 860 C C . ASP A 1 111 ? -8.359 25.531 -0.424 1 71 111 ASP A C 1
ATOM 862 O O . ASP A 1 111 ? -9.125 25.703 0.528 1 71 111 ASP A O 1
ATOM 866 N N . HIS A 1 112 ? -7.078 25.391 -0.129 1 59.16 112 HIS A N 1
ATOM 867 C CA . HIS A 1 112 ? -6.664 26.375 0.87 1 59.16 112 HIS A CA 1
ATOM 868 C C . HIS A 1 112 ? -6.902 27.797 0.38 1 59.16 112 HIS A C 1
ATOM 870 O O . HIS A 1 112 ? -6.441 28.172 -0.701 1 59.16 112 HIS A O 1
ATOM 876 N N . ARG A 1 113 ? -7.984 28.328 0.507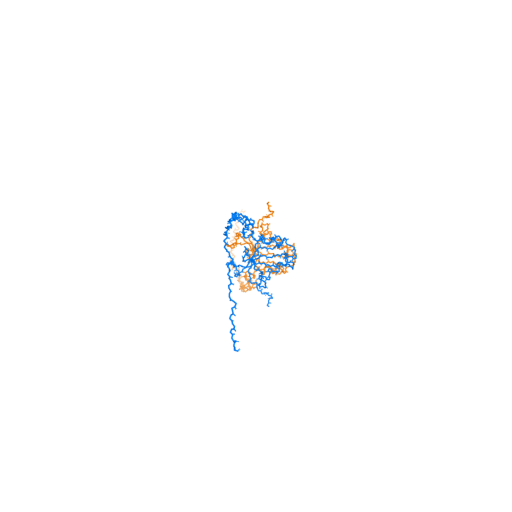 1 50.88 113 ARG A N 1
ATOM 877 C CA . ARG A 1 113 ? -7.957 29.781 0.312 1 50.88 113 ARG A CA 1
ATOM 878 C C . ARG A 1 113 ? -6.707 30.391 0.929 1 50.88 113 ARG A C 1
ATOM 880 O O . ARG A 1 113 ? -6.402 30.141 2.1 1 50.88 113 ARG A O 1
ATOM 887 N N . PRO A 1 114 ? -5.703 30.641 0.121 1 47.38 114 PRO A N 1
ATOM 888 C CA . PRO A 1 114 ? -4.559 31.312 0.744 1 47.38 114 PRO A CA 1
ATOM 889 C C . PRO A 1 114 ? -4.965 32.188 1.915 1 47.38 114 PRO A C 1
ATOM 891 O O . PRO A 1 114 ? -6.055 32.781 1.905 1 47.38 114 PRO A O 1
ATOM 894 N N . VAL A 1 115 ? -4.473 31.891 2.975 1 44.31 115 VAL A N 1
ATOM 895 C CA . VAL A 1 115 ? -4.637 32.812 4.094 1 44.31 115 VAL A CA 1
ATOM 896 C C . VAL A 1 115 ? -4.582 34.25 3.584 1 44.31 115 VAL A C 1
ATOM 898 O O . VAL A 1 115 ? -4.895 35.188 4.324 1 44.31 115 VAL A O 1
ATOM 901 N N . GLY A 1 116 ? -3.879 34.375 2.447 1 44.91 116 GLY A N 1
ATOM 902 C CA . GLY A 1 116 ? -3.816 35.75 2.008 1 44.91 116 GLY A CA 1
ATOM 903 C C . GLY A 1 116 ? -5.176 36.344 1.672 1 44.91 116 GLY A C 1
ATOM 904 O O . GLY A 1 116 ? -5.309 37.562 1.46 1 44.91 116 GLY A O 1
ATOM 905 N N . ALA A 1 117 ? -6.113 35.562 1.182 1 46.16 117 ALA A N 1
ATOM 906 C CA . ALA A 1 117 ? -7.426 36.156 0.928 1 46.16 117 ALA A CA 1
ATOM 907 C C . ALA A 1 117 ? -8.141 36.5 2.234 1 46.16 117 ALA A C 1
ATOM 909 O O . ALA A 1 117 ? -9.133 37.219 2.242 1 46.16 117 ALA A O 1
ATOM 910 N N . ARG A 1 118 ? -7.801 35.75 3.277 1 42.44 118 ARG A N 1
ATOM 911 C CA . ARG A 1 118 ? -8.375 36.125 4.566 1 42.44 118 ARG A CA 1
ATOM 912 C C . ARG A 1 118 ? -7.777 37.438 5.066 1 42.44 118 ARG A C 1
ATOM 914 O O . ARG A 1 118 ? -8.414 38.156 5.832 1 42.44 118 ARG A O 1
ATOM 921 N N . ALA A 1 119 ? -6.445 37.562 4.855 1 41.84 119 ALA A N 1
ATOM 922 C CA . ALA A 1 119 ? -5.844 38.812 5.32 1 41.84 119 ALA A CA 1
ATOM 923 C C . ALA A 1 119 ? -6.359 40 4.523 1 41.84 119 ALA A C 1
ATOM 925 O O . ALA A 1 119 ? -6.434 41.125 5.043 1 41.84 119 ALA A O 1
ATOM 926 N N . HIS A 1 120 ? -6.66 39.656 3.217 1 41.22 120 HIS A N 1
ATOM 927 C CA . HIS A 1 120 ? -7.113 40.812 2.459 1 41.22 120 HIS A CA 1
ATOM 928 C C . HIS A 1 120 ? -8.477 41.312 2.953 1 41.22 120 HIS A C 1
ATOM 930 O O . HIS A 1 120 ? -8.773 42.5 2.895 1 41.22 120 HIS A O 1
ATOM 936 N N . ALA A 1 121 ? -9.312 40.25 3.301 1 41.47 121 ALA A N 1
ATOM 937 C CA . ALA A 1 121 ? -10.641 40.656 3.742 1 41.47 121 ALA A CA 1
ATOM 938 C C . ALA A 1 121 ? -10.562 41.406 5.074 1 41.47 121 ALA A C 1
ATOM 940 O O . ALA A 1 121 ? -11.398 42.25 5.367 1 41.47 121 ALA A O 1
ATOM 941 N N . ALA A 1 122 ? -9.57 40.781 5.902 1 41.47 122 ALA A N 1
ATOM 942 C CA . ALA A 1 122 ? -9.438 41.5 7.168 1 41.47 122 ALA A CA 1
ATOM 943 C C . ALA A 1 122 ? -8.867 42.875 6.949 1 41.47 122 ALA A C 1
ATOM 945 O O . ALA A 1 122 ? -9.125 43.812 7.734 1 41.47 122 ALA A O 1
ATOM 946 N N . ARG A 1 123 ? -7.883 42.812 5.918 1 42 123 ARG A N 1
ATOM 947 C CA . ARG A 1 123 ? -7.258 44.125 5.809 1 42 123 ARG A CA 1
ATOM 948 C C . ARG A 1 123 ? -8.242 45.156 5.273 1 42 123 ARG A C 1
ATOM 950 O O . ARG A 1 123 ? -7.961 46.344 5.289 1 42 123 ARG A O 1
ATOM 957 N N . THR A 1 124 ? -9.094 44.531 4.328 1 41.66 124 THR A N 1
ATOM 958 C CA . THR A 1 124 ? -9.828 45.625 3.67 1 41.66 124 THR A CA 1
ATOM 959 C C . THR A 1 124 ? -10.719 46.344 4.664 1 41.66 124 THR A C 1
ATOM 961 O O . THR A 1 124 ? -11.172 47.469 4.395 1 41.66 124 THR A O 1
ATOM 964 N N . ARG A 1 125 ? -11.219 45.406 5.582 1 37.69 125 ARG A N 1
ATOM 965 C CA . ARG A 1 125 ? -12.266 46.156 6.266 1 37.69 125 ARG A CA 1
ATOM 966 C C . ARG A 1 125 ? -11.672 47.219 7.191 1 37.69 125 ARG A C 1
ATOM 968 O O . ARG A 1 125 ? -11.477 46.969 8.383 1 37.69 125 ARG A O 1
ATOM 975 N N . SER A 1 126 ? -10.328 47.562 6.945 1 37.94 126 SER A N 1
ATOM 976 C CA . SER A 1 126 ? -9.953 48.562 7.941 1 37.94 126 SER A CA 1
ATOM 977 C C . SER A 1 126 ? -11.016 49.656 8.047 1 37.94 126 SER A C 1
ATOM 979 O O . SER A 1 126 ? -11.273 50.375 7.074 1 37.94 126 SER A O 1
ATOM 981 N N . PRO A 1 127 ? -12.078 49.406 8.891 1 37.34 127 PRO A N 1
ATOM 982 C CA . PRO A 1 127 ? -13.109 50.438 9.039 1 37.34 127 PRO A CA 1
ATOM 983 C C . PRO A 1 127 ? -12.523 51.844 9.062 1 37.34 127 PRO A C 1
ATOM 985 O O . PRO A 1 127 ? -11.453 52.062 9.633 1 37.34 127 PRO A O 1
ATOM 988 N N . GLN A 1 128 ? -12.508 52.625 7.961 1 36.75 128 GLN A N 1
ATOM 989 C CA . GLN A 1 128 ? -12.273 54.062 7.992 1 36.75 128 GLN A CA 1
ATOM 990 C C . GLN A 1 128 ? -12.836 54.688 9.266 1 36.75 128 GLN A C 1
ATOM 992 O O . GLN A 1 128 ? -14.055 54.719 9.453 1 36.75 128 GLN A O 1
ATOM 997 N N . ILE A 1 129 ? -12.367 54.219 10.492 1 34.5 129 ILE A N 1
ATOM 998 C CA . ILE A 1 129 ? -12.797 54.844 11.742 1 34.5 129 ILE A CA 1
ATOM 999 C C . ILE A 1 129 ? -12.836 56.375 11.562 1 34.5 129 ILE A C 1
ATOM 1001 O O . ILE A 1 129 ? -11.805 57 11.305 1 34.5 129 ILE A O 1
ATOM 1005 N N . ASP A 1 130 ? -13.922 56.938 11.117 1 35.25 130 ASP A N 1
ATOM 1006 C CA . ASP A 1 130 ? -14.266 58.344 11.078 1 35.25 130 ASP A CA 1
ATOM 1007 C C . ASP A 1 130 ? -13.703 59.094 12.297 1 35.25 130 ASP A C 1
ATOM 1009 O O . ASP A 1 130 ? -13.742 58.562 13.414 1 35.25 130 ASP A O 1
ATOM 1013 N N . ALA A 1 131 ? -12.773 60.062 12.227 1 37.66 131 ALA A N 1
ATOM 1014 C CA . ALA A 1 131 ? -12.141 61.031 13.117 1 37.66 131 ALA A CA 1
ATOM 1015 C C . ALA A 1 131 ? -13.117 61.5 14.18 1 37.66 131 ALA A C 1
ATOM 1017 O O . ALA A 1 131 ? -14.141 62.125 13.867 1 37.66 131 ALA A O 1
ATOM 1018 N N . TYR A 1 132 ? -13.336 60.812 15.359 1 35.97 132 TYR A N 1
ATOM 1019 C CA . TYR A 1 132 ? -14.109 61.281 16.5 1 35.97 132 TYR A CA 1
ATOM 1020 C C . TYR A 1 132 ? -13.812 62.75 16.812 1 35.97 132 TYR A C 1
ATOM 1022 O O . TYR A 1 132 ? -12.672 63.094 17.109 1 35.97 132 TYR A O 1
ATOM 1030 N N . ARG A 1 133 ? -14.438 63.688 16.172 1 38.12 133 ARG A N 1
ATOM 1031 C CA . ARG A 1 133 ? -14.414 65.125 16.453 1 38.12 133 ARG A CA 1
ATOM 1032 C C . ARG A 1 133 ? -14.547 65.375 17.953 1 38.12 133 ARG A C 1
ATOM 1034 O O . ARG A 1 133 ? -15.555 65 18.562 1 38.12 133 ARG A O 1
ATOM 1041 N N . GLU A 1 134 ? -13.477 65.5 18.766 1 39.22 134 GLU A N 1
ATOM 1042 C CA . GLU A 1 134 ? -13.438 65.938 20.156 1 39.22 134 GLU A CA 1
ATOM 1043 C C . GLU A 1 134 ? -14.461 67 20.422 1 39.22 134 GLU A C 1
ATOM 1045 O O . GLU A 1 134 ? -14.453 68.062 19.75 1 39.22 134 GLU A O 1
ATOM 1050 N N . ILE A 1 135 ? -15.703 66.688 20.891 1 38.34 135 ILE A N 1
ATOM 1051 C CA . ILE A 1 135 ? -16.703 67.688 21.281 1 38.34 135 ILE A CA 1
ATOM 1052 C C . ILE A 1 135 ? -16.062 68.688 22.219 1 38.34 135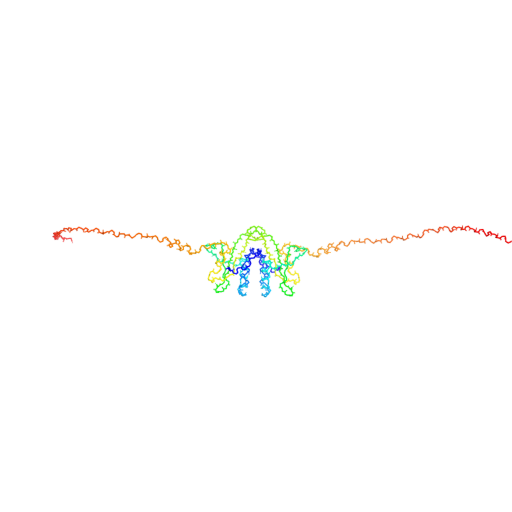 ILE A C 1
ATOM 1054 O O . ILE A 1 135 ? -15.422 68.312 23.203 1 38.34 135 ILE A O 1
ATOM 1058 N N . PRO A 1 136 ? -16.016 69.938 21.953 1 38.94 136 PRO A N 1
ATOM 1059 C CA . PRO A 1 136 ? -15.391 71 22.797 1 38.94 136 PRO A CA 1
ATOM 1060 C C . PRO A 1 136 ? -15.953 71 24.219 1 38.94 136 PRO A C 1
ATOM 1062 O O . PRO A 1 136 ? -17.172 70.875 24.406 1 38.94 136 PRO A O 1
ATOM 1065 N N . LYS A 1 137 ? -15.328 70.375 25.266 1 39.75 137 LYS A N 1
ATOM 1066 C CA . LYS A 1 137 ? -15.797 70.438 26.641 1 39.75 137 LYS A CA 1
ATOM 1067 C C . LYS A 1 137 ? -16.391 71.812 26.969 1 39.75 137 LYS A C 1
ATOM 1069 O O . LYS A 1 137 ? -15.812 72.875 26.625 1 39.75 137 LYS A O 1
ATOM 1074 N N . PRO A 1 138 ? -17.672 71.75 27.484 1 39.16 138 PRO A N 1
ATOM 1075 C CA . PRO A 1 138 ? -18.312 73.062 27.75 1 39.16 138 PRO A CA 1
ATOM 1076 C C . PRO A 1 138 ? -17.531 73.938 28.734 1 39.16 138 PRO A C 1
ATOM 1078 O O . PRO A 1 138 ? -16.781 73.375 29.578 1 39.16 138 PRO A O 1
ATOM 1081 N N . GLY A 1 139 ? -17.328 75.188 28.672 1 39.69 139 GLY A N 1
ATOM 1082 C CA . GLY A 1 139 ? -16.578 76.188 29.391 1 39.69 139 GLY A CA 1
ATOM 1083 C C . GLY A 1 139 ? -17.172 76.5 30.766 1 39.69 139 GLY A C 1
ATOM 1084 O O . GLY A 1 139 ? -16.734 77.438 31.422 1 39.69 139 GLY A O 1
ATOM 1085 N N . PRO A 1 140 ? -18.109 75.5 31.5 1 36.56 140 PRO A N 1
ATOM 1086 C CA . PRO A 1 140 ? -18.969 76.375 32.344 1 36.56 140 PRO A CA 1
ATOM 1087 C C . PRO A 1 140 ? -18.172 77.25 33.25 1 36.56 140 PRO A C 1
ATOM 1089 O O . PRO A 1 140 ? -17 77 33.5 1 36.56 140 PRO A O 1
ATOM 1092 N N . PRO A 1 141 ? -18.953 77.625 34.469 1 40.09 141 PRO A N 1
ATOM 1093 C CA . PRO A 1 141 ? -19.531 78.938 34.812 1 40.09 141 PRO A CA 1
ATOM 1094 C C . PRO A 1 141 ? -18.766 79.688 35.875 1 40.09 141 PRO A C 1
ATOM 1096 O O . PRO A 1 141 ? -18.016 79.062 36.656 1 40.09 141 PRO A O 1
ATOM 1099 N N . PRO A 1 142 ? -19 80.875 36.219 1 37.56 142 PRO A N 1
ATOM 1100 C CA . PRO A 1 142 ? -18.219 81.812 37 1 37.56 142 PRO A CA 1
ATOM 1101 C C . PRO A 1 142 ? -18.281 81.562 38.5 1 37.56 142 PRO A C 1
ATOM 1103 O O . PRO A 1 142 ? -17.312 81.875 39.219 1 37.56 142 PRO A O 1
ATOM 1106 N N . GLY A 1 143 ? -19.469 81.062 39.156 1 30.7 143 GLY A N 1
ATOM 1107 C CA . GLY A 1 143 ? -19.875 81.938 40.219 1 30.7 143 GLY A CA 1
ATOM 1108 C C . GLY A 1 143 ? -19.031 81.812 41.469 1 30.7 143 GLY A C 1
ATOM 1109 O O . GLY A 1 143 ? -18.234 80.875 41.594 1 30.7 143 GLY A O 1
ATOM 1110 N N . LEU A 1 144 ? -19.828 81.812 42.875 1 34.62 144 LEU A N 1
ATOM 1111 C CA . LEU A 1 144 ? -20 82.75 43.969 1 34.62 144 LEU A CA 1
ATOM 1112 C C . LEU A 1 144 ? -19.125 82.375 45.156 1 34.62 144 LEU A C 1
ATOM 1114 O O . LEU A 1 144 ? -18.766 81.25 45.344 1 34.62 144 LEU A O 1
ATOM 1118 N N . PRO A 1 145 ? -19.25 83.312 46.281 1 34.72 145 PRO A N 1
ATOM 1119 C CA . PRO A 1 145 ? -18.359 83.812 47.344 1 34.72 145 PRO A CA 1
ATOM 1120 C C . PRO A 1 145 ? -18.203 82.812 48.469 1 34.72 145 PRO A C 1
ATOM 1122 O O . PRO A 1 145 ? -18.969 81.812 48.562 1 34.72 145 PRO A O 1
ATOM 1125 N N . ARG A 1 146 ? -17.953 83.312 49.688 1 33.44 146 ARG A N 1
ATOM 1126 C CA . ARG A 1 146 ? -17.031 83.375 50.812 1 33.44 146 ARG A CA 1
ATOM 1127 C C . ARG A 1 146 ? -17.609 82.625 52.031 1 33.44 146 ARG A C 1
ATOM 1129 O O . ARG A 1 146 ? -16.922 82.5 53.062 1 33.44 146 ARG A O 1
ATOM 1136 N N . SER A 1 147 ? -18.953 82 52.062 1 29.47 147 SER A N 1
ATOM 1137 C CA . SER A 1 147 ? -19.547 82.5 53.312 1 29.47 147 SER A CA 1
ATOM 1138 C C . SER A 1 147 ? -18.984 81.688 54.5 1 29.47 147 SER A C 1
ATOM 1140 O O . SER A 1 147 ? -18.703 82.312 55.562 1 29.47 147 SER A O 1
ATOM 1142 N N . ALA A 1 148 ? -19.109 80.312 54.781 1 34.41 148 ALA A N 1
ATOM 1143 C CA . ALA A 1 148 ? -19.984 80 55.906 1 34.41 148 ALA A CA 1
ATOM 1144 C C . ALA A 1 148 ? -19.203 79.938 57.219 1 34.41 148 ALA A C 1
ATOM 1146 O O . ALA A 1 148 ? -18.156 79.312 57.312 1 34.41 148 ALA A O 1
ATOM 1147 N N . GLN A 1 149 ? -19.656 80.688 58.281 1 31.94 149 GLN A N 1
ATOM 1148 C CA . GLN A 1 149 ? -19.219 81.25 59.562 1 31.94 149 GLN A CA 1
ATOM 1149 C C . GLN A 1 149 ? -19.031 80.125 60.625 1 31.94 149 GLN A C 1
ATOM 1151 O O . GLN A 1 149 ? -18 80.062 61.281 1 31.94 149 GLN A O 1
ATOM 1156 N N . PRO A 1 150 ? -20.219 79.75 61.406 1 34.44 150 PRO A N 1
ATOM 1157 C CA . PRO A 1 150 ? -20.234 80.125 62.812 1 34.44 150 PRO A CA 1
ATOM 1158 C C . PRO A 1 150 ? -19.609 79.062 63.688 1 34.44 150 PRO A C 1
ATOM 1160 O O . PRO A 1 150 ? -19.344 77.938 63.25 1 34.44 150 PRO A O 1
ATOM 1163 N N . THR A 1 151 ? -20.391 78.438 64.75 1 36.38 151 THR A N 1
ATOM 1164 C CA . THR A 1 151 ? -20.484 78.625 66.25 1 36.38 151 THR A CA 1
ATOM 1165 C C . THR A 1 151 ? -19.953 77.375 67 1 36.38 151 THR A C 1
ATOM 1167 O O . THR A 1 151 ? -20.391 76.25 66.688 1 36.38 151 THR A O 1
ATOM 1170 N N . VAL A 1 152 ? -18.922 77.438 67.938 1 34.75 152 VAL A N 1
ATOM 1171 C CA . VAL A 1 152 ? -17.969 76.688 68.75 1 34.75 152 VAL A CA 1
ATOM 1172 C C . VAL A 1 152 ? -18.719 76 69.875 1 34.75 152 VAL A C 1
ATOM 1174 O O . VAL A 1 152 ? -18.25 75 70.438 1 34.75 152 VAL A O 1
ATOM 1177 N N . LEU A 1 153 ? -20.016 76.312 70.562 1 31.62 153 LEU A N 1
ATOM 1178 C CA . LEU A 1 153 ? -19.844 76.438 72 1 31.62 153 LEU A CA 1
ATOM 1179 C C . LEU A 1 153 ? -19.766 75.062 72.625 1 31.62 153 LEU A C 1
ATOM 1181 O O . LEU A 1 153 ? -18.922 74.812 73.5 1 31.62 153 LEU A O 1
ATOM 1185 N N . THR A 1 154 ? -20.719 74.125 72.625 1 35.06 154 THR A N 1
ATOM 1186 C CA . THR A 1 154 ? -21.375 73.812 73.938 1 35.06 154 THR A CA 1
ATOM 1187 C C . THR A 1 154 ? -20.578 72.75 74.688 1 35.06 154 THR A C 1
ATOM 1189 O O . THR A 1 154 ? -20.047 71.812 74.125 1 35.06 154 THR A O 1
ATOM 1192 N N . THR A 1 155 ? -20.516 73 76.188 1 35.56 155 THR A N 1
ATOM 1193 C CA . THR A 1 155 ? -19.812 72.688 77.438 1 35.56 155 THR A CA 1
ATOM 1194 C C . THR A 1 155 ? -20.141 71.25 77.875 1 35.56 155 THR A C 1
ATOM 1196 O O . THR A 1 155 ? -19.469 70.75 78.75 1 35.56 155 THR A O 1
ATOM 1199 N N . LYS A 1 156 ? -21.125 70.5 77.438 1 26.5 156 LYS A N 1
ATOM 1200 C CA . LYS A 1 156 ? -21.828 69.875 78.5 1 26.5 156 LYS A CA 1
ATOM 1201 C C . LYS A 1 156 ? -20.969 68.812 79.188 1 26.5 156 LYS A C 1
ATOM 1203 O O . LYS A 1 156 ? -20.094 68.188 78.562 1 26.5 156 LYS A O 1
ATOM 1208 N N . ALA A 1 157 ? -21.484 68.125 80.375 1 30.45 157 ALA A N 1
ATOM 1209 C CA . ALA A 1 157 ? -20.906 67.438 81.562 1 30.45 157 ALA A CA 1
ATOM 1210 C C . ALA A 1 157 ? -19.844 66.438 81.188 1 30.45 157 ALA A C 1
ATOM 1212 O O . ALA A 1 157 ? -18.734 66.5 81.688 1 30.45 157 ALA A O 1
ATOM 1213 N N . ILE A 1 158 ? -20.516 65.812 81.5 1 26.8 158 ILE A N 1
ATOM 1214 C CA . ILE A 1 158 ? -21.031 65.375 82.75 1 26.8 158 ILE A CA 1
ATOM 1215 C C . ILE A 1 158 ? -20.625 63.906 83 1 26.8 158 ILE A C 1
ATOM 1217 O O . ILE A 1 158 ? -20.438 63.469 84.125 1 26.8 158 ILE A O 1
ATOM 1221 N N . ARG A 1 159 ? -20.75 62.875 82.188 1 28.78 159 ARG A N 1
ATOM 1222 C CA . ARG A 1 159 ? -20.906 61.562 82.812 1 28.78 159 ARG A CA 1
ATOM 1223 C C . ARG A 1 159 ? -19.562 60.969 83.188 1 28.78 159 ARG A C 1
ATOM 1225 O O . ARG A 1 159 ? -18.609 61.031 82.375 1 28.78 159 ARG A O 1
ATOM 1232 N N . MET B 1 1 ? 4.914 25.062 -14.469 1 32.59 1 MET B N 1
ATOM 1233 C CA . MET B 1 1 ? 4.25 23.781 -14.664 1 32.59 1 MET B CA 1
ATOM 1234 C C . MET B 1 1 ? 4.859 22.703 -13.766 1 32.59 1 MET B C 1
ATOM 1236 O O . MET B 1 1 ? 6.059 22.422 -13.852 1 32.59 1 MET B O 1
ATOM 1240 N N . SER B 1 2 ? 4.555 22.656 -12.445 1 39.62 2 SER B N 1
ATOM 1241 C CA . SER B 1 2 ? 5.168 21.75 -11.477 1 39.62 2 SER B CA 1
ATOM 1242 C C . SER B 1 2 ? 5.375 20.375 -12.078 1 39.62 2 SER B C 1
ATOM 1244 O O . SER B 1 2 ? 4.562 19.906 -12.883 1 39.62 2 SER B O 1
ATOM 1246 N N . ALA B 1 3 ? 6.57 19.953 -12.281 1 42.31 3 ALA B N 1
ATOM 1247 C CA . ALA B 1 3 ? 6.98 18.641 -12.805 1 42.31 3 ALA B CA 1
ATOM 1248 C C . ALA B 1 3 ? 6.043 17.547 -12.312 1 42.31 3 ALA B C 1
ATOM 1250 O O . ALA B 1 3 ? 6.363 16.828 -11.359 1 42.31 3 ALA B O 1
ATOM 1251 N N . GLU B 1 4 ? 4.824 17.859 -12.008 1 51.97 4 GLU B N 1
ATOM 1252 C CA . GLU B 1 4 ? 3.92 16.828 -11.516 1 51.97 4 GLU B CA 1
ATOM 1253 C C . GLU B 1 4 ? 3.873 15.641 -12.484 1 51.97 4 GLU B C 1
ATOM 1255 O O . GLU B 1 4 ? 3.51 15.797 -13.648 1 51.97 4 GLU B O 1
ATOM 1260 N N . GLY B 1 5 ? 4.848 14.781 -12.383 1 65.19 5 GLY B N 1
ATOM 1261 C CA . GLY B 1 5 ? 4.84 13.609 -13.242 1 65.19 5 GLY B CA 1
ATOM 1262 C C . GLY B 1 5 ? 3.443 13.117 -13.57 1 65.19 5 GLY B C 1
ATOM 1263 O O . GLY B 1 5 ? 2.453 13.695 -13.117 1 65.19 5 GLY B O 1
ATOM 1264 N N . ARG B 1 6 ? 3.326 12.336 -14.656 1 82.69 6 ARG B N 1
ATOM 1265 C CA . ARG B 1 6 ? 2.055 11.766 -15.094 1 82.69 6 ARG B CA 1
ATOM 1266 C C . ARG B 1 6 ? 1.278 11.188 -13.914 1 82.69 6 ARG B C 1
ATOM 1268 O O . ARG B 1 6 ? 1.844 10.484 -13.078 1 82.69 6 ARG B O 1
ATOM 1275 N N . PRO B 1 7 ? 0.032 11.703 -13.766 1 92.56 7 PRO B N 1
ATOM 1276 C CA . PRO B 1 7 ? -0.799 11.156 -12.688 1 92.56 7 PRO B CA 1
ATOM 1277 C C . PRO B 1 7 ? -0.931 9.641 -12.758 1 92.56 7 PRO B C 1
ATOM 1279 O O . PRO B 1 7 ? -0.864 9.062 -13.852 1 92.56 7 PRO B O 1
ATOM 1282 N N . PRO B 1 8 ? -1.027 9.008 -11.656 1 97.88 8 PRO B N 1
ATOM 1283 C CA . PRO B 1 8 ? -1.238 7.555 -11.664 1 97.88 8 PRO B CA 1
ATOM 1284 C C . PRO B 1 8 ? -2.449 7.137 -12.492 1 97.88 8 PRO B C 1
ATOM 1286 O O . PRO B 1 8 ? -3.439 7.875 -12.562 1 97.88 8 PRO B O 1
ATOM 1289 N N . ALA B 1 9 ? -2.363 5.961 -13.07 1 98.44 9 ALA B N 1
ATOM 1290 C CA . ALA B 1 9 ? -3.428 5.434 -13.914 1 98.44 9 ALA B CA 1
ATOM 1291 C C . ALA B 1 9 ? -4.441 4.645 -13.102 1 98.44 9 ALA B C 1
ATOM 1293 O O . ALA B 1 9 ? -5.625 4.59 -13.445 1 98.44 9 ALA B O 1
ATOM 1294 N N . PHE B 1 10 ? -4.098 4.02 -12 1 98.69 10 PHE B N 1
ATOM 1295 C CA . PHE B 1 10 ? -4.938 3.129 -11.211 1 98.69 10 PHE B CA 1
ATOM 1296 C C . PHE B 1 10 ? -4.898 3.514 -9.734 1 98.69 10 PHE B C 1
ATOM 1298 O O . PHE B 1 10 ? -3.898 4.055 -9.258 1 98.69 10 PHE B O 1
ATOM 1305 N N . GLY B 1 11 ? -6.035 3.23 -9.023 1 98.44 11 GLY B N 1
ATOM 1306 C CA . GLY B 1 11 ? -5.965 3.23 -7.574 1 98.44 11 GLY B CA 1
ATOM 1307 C C . GLY B 1 11 ? -5.094 2.121 -7.016 1 98.44 11 GLY B C 1
ATOM 1308 O O . GLY B 1 11 ? -4.621 1.264 -7.766 1 98.44 11 GLY B O 1
ATOM 1309 N N . LEU B 1 12 ? -4.816 2.145 -5.742 1 98.81 12 LEU B N 1
ATOM 1310 C CA . LEU B 1 12 ? -3.9 1.188 -5.133 1 98.81 12 LEU B CA 1
ATOM 1311 C C . LEU B 1 12 ? -4.449 0.684 -3.801 1 98.81 12 LEU B C 1
ATOM 1313 O O . LEU B 1 12 ? -4.719 1.477 -2.896 1 98.81 12 LEU B O 1
ATOM 1317 N N . THR B 1 13 ? -4.656 -0.569 -3.686 1 98.56 13 THR B N 1
ATOM 1318 C CA . THR B 1 13 ? -5.082 -1.224 -2.453 1 98.56 13 THR B CA 1
ATOM 1319 C C . THR B 1 13 ? -4.219 -2.447 -2.162 1 98.56 13 THR B C 1
ATOM 1321 O O . THR B 1 13 ? -3.607 -3.012 -3.072 1 98.56 13 THR B O 1
ATOM 1324 N N . PHE B 1 14 ? -4.113 -2.797 -0.864 1 98.56 14 PHE B N 1
ATOM 1325 C CA . PHE B 1 14 ? -3.348 -3.957 -0.421 1 98.56 14 PHE B CA 1
ATOM 1326 C C . PHE B 1 14 ? -4.227 -4.906 0.384 1 98.56 14 PHE B C 1
ATOM 1328 O O . PHE B 1 14 ? -5.004 -4.473 1.234 1 98.56 14 PHE B O 1
ATOM 1335 N N . ASP B 1 15 ? -4.086 -6.25 0.06 1 98.38 15 ASP B N 1
ATOM 1336 C CA . ASP B 1 15 ? -4.266 -7.109 1.226 1 98.38 15 ASP B CA 1
ATOM 1337 C C . ASP B 1 15 ? -3.342 -6.688 2.365 1 98.38 15 ASP B C 1
ATOM 1339 O O . ASP B 1 15 ? -2.125 -6.602 2.186 1 98.38 15 ASP B O 1
ATOM 1343 N N . PRO B 1 16 ? -3.914 -6.406 3.566 1 98.5 16 PRO B N 1
ATOM 1344 C CA . PRO B 1 16 ? -3.039 -5.902 4.629 1 98.5 16 PRO B CA 1
ATOM 1345 C C . PRO B 1 16 ? -1.885 -6.855 4.941 1 98.5 16 PRO B C 1
ATOM 1347 O O . PRO B 1 16 ? -0.807 -6.41 5.344 1 98.5 16 PRO B O 1
ATOM 1350 N N . ARG B 1 17 ? -2.043 -8.094 4.648 1 98.44 17 ARG B N 1
ATOM 1351 C CA . ARG B 1 17 ? -0.99 -9.078 4.895 1 98.44 17 ARG B CA 1
ATOM 1352 C C . ARG B 1 17 ? 0.13 -8.945 3.869 1 98.44 17 ARG B C 1
ATOM 1354 O O . ARG B 1 17 ? 1.239 -9.438 4.09 1 98.44 17 ARG B O 1
ATOM 1361 N N . ALA B 1 18 ? -0.152 -8.336 2.713 1 98.81 18 ALA B N 1
ATOM 1362 C CA . ALA B 1 18 ? 0.914 -8.062 1.754 1 98.81 18 ALA B CA 1
ATOM 1363 C C . ALA B 1 18 ? 1.909 -7.047 2.314 1 98.81 18 ALA B C 1
ATOM 1365 O O . ALA B 1 18 ? 3.09 -7.066 1.958 1 98.81 18 ALA B O 1
ATOM 1366 N N . LEU B 1 19 ? 1.393 -6.145 3.213 1 98.75 19 LEU B N 1
ATOM 1367 C CA . LEU B 1 19 ? 2.307 -5.246 3.914 1 98.75 19 LEU B CA 1
ATOM 1368 C C . LEU B 1 19 ? 3.254 -6.035 4.812 1 98.75 19 LEU B C 1
ATOM 1370 O O . LEU B 1 19 ? 4.445 -5.727 4.883 1 98.75 19 LEU B O 1
ATOM 1374 N N . THR B 1 20 ? 2.756 -7.043 5.469 1 98.06 20 THR B N 1
ATOM 1375 C CA . THR B 1 20 ? 3.596 -7.926 6.27 1 98.06 20 THR B CA 1
ATOM 1376 C C . THR B 1 20 ? 4.656 -8.594 5.402 1 98.06 20 THR B C 1
ATOM 1378 O O . THR B 1 20 ? 5.824 -8.68 5.789 1 98.06 20 THR B O 1
ATOM 1381 N N . ASP B 1 21 ? 4.227 -9.047 4.203 1 98.75 21 ASP B N 1
ATOM 1382 C CA . ASP B 1 21 ? 5.172 -9.656 3.271 1 98.75 21 ASP B CA 1
ATOM 1383 C C . ASP B 1 21 ? 6.312 -8.688 2.943 1 98.75 21 ASP B C 1
ATOM 1385 O O . ASP B 1 21 ? 7.48 -9.078 2.951 1 98.75 21 ASP B O 1
ATOM 1389 N N . LEU B 1 22 ? 5.973 -7.445 2.623 1 98.75 22 LEU B N 1
ATOM 1390 C CA . LEU B 1 22 ? 6.973 -6.434 2.289 1 98.75 22 LEU B CA 1
ATOM 1391 C C . LEU B 1 22 ? 7.957 -6.246 3.436 1 98.75 22 LEU B C 1
ATOM 1393 O O . LEU B 1 22 ? 9.172 -6.184 3.215 1 98.75 22 LEU B O 1
ATOM 1397 N N . LEU B 1 23 ? 7.434 -6.238 4.648 1 98.38 23 LEU B N 1
ATOM 1398 C CA . LEU B 1 23 ? 8.273 -5.969 5.809 1 98.38 23 LEU B CA 1
ATOM 1399 C C . LEU B 1 23 ? 9.156 -7.168 6.133 1 98.38 23 LEU B C 1
ATOM 1401 O O . LEU B 1 23 ? 10.219 -7.016 6.746 1 98.38 23 LEU B O 1
ATOM 1405 N N . GLN B 1 24 ? 8.719 -8.312 5.688 1 98.25 24 GLN B N 1
ATOM 1406 C CA . GLN B 1 24 ? 9.492 -9.516 5.945 1 98.25 24 GLN B CA 1
ATOM 1407 C C . GLN B 1 24 ? 10.523 -9.766 4.844 1 98.25 24 GLN B C 1
ATOM 1409 O O . GLN B 1 24 ? 11.438 -10.562 5.012 1 98.25 24 GLN B O 1
ATOM 1414 N N . ALA B 1 25 ? 10.344 -9.148 3.705 1 98.56 25 ALA B N 1
ATOM 1415 C CA . ALA B 1 25 ? 11.273 -9.297 2.59 1 98.56 25 ALA B CA 1
ATOM 1416 C C . ALA B 1 25 ? 12.586 -8.562 2.865 1 98.56 25 ALA B C 1
ATOM 1418 O O . ALA 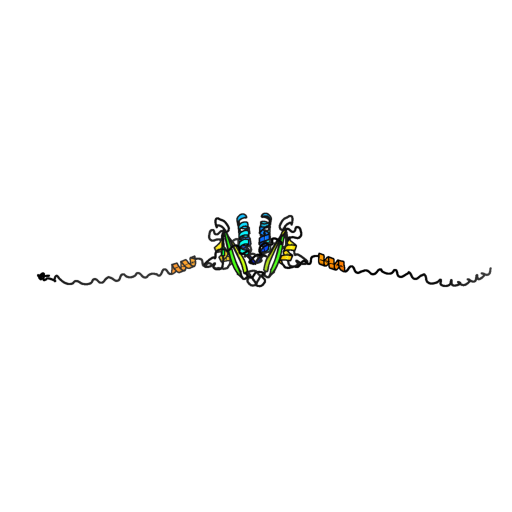B 1 25 ? 12.609 -7.57 3.596 1 98.56 25 ALA B O 1
ATOM 1419 N N . PRO B 1 26 ? 13.711 -9.094 2.236 1 98.06 26 PRO B N 1
ATOM 1420 C CA . PRO B 1 26 ? 14.938 -8.297 2.279 1 98.06 26 PRO B CA 1
ATOM 1421 C C . PRO B 1 26 ? 14.742 -6.875 1.754 1 98.06 26 PRO B C 1
ATOM 1423 O O . PRO B 1 26 ? 13.922 -6.652 0.859 1 98.06 26 PRO B O 1
ATOM 1426 N N . SER B 1 27 ? 15.523 -5.922 2.299 1 97.06 27 SER B N 1
ATOM 1427 C CA . SER B 1 27 ? 15.344 -4.5 2.014 1 97.06 27 SER B CA 1
ATOM 1428 C C . SER B 1 27 ? 15.398 -4.227 0.515 1 97.06 27 SER B C 1
ATOM 1430 O O . SER B 1 27 ? 14.648 -3.391 0.003 1 97.06 27 SER B O 1
ATOM 1432 N N . ASP B 1 28 ? 16.375 -4.848 -0.179 1 97.12 28 ASP B N 1
ATOM 1433 C CA . ASP B 1 28 ? 16.5 -4.617 -1.615 1 97.12 28 ASP B CA 1
ATOM 1434 C C . ASP B 1 28 ? 15.266 -5.141 -2.359 1 97.12 28 ASP B C 1
ATOM 1436 O O . ASP B 1 28 ? 14.812 -4.527 -3.33 1 97.12 28 ASP B O 1
ATOM 1440 N N . ILE B 1 29 ? 14.648 -6.258 -1.93 1 98.69 29 ILE B N 1
ATOM 1441 C CA . ILE B 1 29 ? 13.445 -6.816 -2.529 1 98.69 29 ILE B CA 1
ATOM 1442 C C . ILE B 1 29 ? 12.258 -5.891 -2.258 1 98.69 29 ILE B C 1
ATOM 1444 O O . ILE B 1 29 ? 11.422 -5.668 -3.139 1 98.69 29 ILE B O 1
ATOM 1448 N N . ARG B 1 30 ? 12.195 -5.426 -1.039 1 98.69 30 ARG B N 1
ATOM 1449 C CA . ARG B 1 30 ? 11.148 -4.48 -0.667 1 98.69 30 ARG B CA 1
ATOM 1450 C C . ARG B 1 30 ? 11.18 -3.242 -1.559 1 98.69 30 ARG B C 1
ATOM 1452 O O . ARG B 1 30 ? 10.156 -2.836 -2.107 1 98.69 30 ARG B O 1
ATOM 1459 N N . ASP B 1 31 ? 12.359 -2.672 -1.752 1 97.81 31 ASP B N 1
ATOM 1460 C CA . ASP B 1 31 ? 12.508 -1.473 -2.57 1 97.81 31 ASP B CA 1
ATOM 1461 C C . ASP B 1 31 ? 12.148 -1.751 -4.027 1 97.81 31 ASP B C 1
ATOM 1463 O O . ASP B 1 31 ? 11.445 -0.96 -4.66 1 97.81 31 ASP B O 1
ATOM 1467 N N . LEU B 1 32 ? 12.656 -2.826 -4.512 1 98.62 32 LEU B N 1
ATOM 1468 C CA . LEU B 1 32 ? 12.352 -3.201 -5.887 1 98.62 32 LEU B CA 1
ATOM 1469 C C . LEU B 1 32 ? 10.852 -3.439 -6.062 1 98.62 32 LEU B C 1
ATOM 1471 O O . LEU B 1 32 ? 10.281 -3.064 -7.086 1 98.62 32 LEU B O 1
ATOM 1475 N N . SER B 1 33 ? 10.258 -4.074 -5.078 1 98.94 33 SER B N 1
ATOM 1476 C CA . SER B 1 33 ? 8.82 -4.344 -5.148 1 98.94 33 SER B CA 1
ATOM 1477 C C . SER B 1 33 ? 8.023 -3.051 -5.23 1 98.94 33 SER B C 1
ATOM 1479 O O . SER B 1 33 ? 7.109 -2.928 -6.051 1 98.94 33 SER B O 1
ATOM 1481 N N . LEU B 1 34 ? 8.328 -2.105 -4.383 1 98.88 34 LEU B N 1
ATOM 1482 C CA . LEU B 1 34 ? 7.617 -0.833 -4.379 1 98.88 34 LEU B CA 1
ATOM 1483 C C . LEU B 1 34 ? 7.816 -0.095 -5.699 1 98.88 34 LEU B C 1
ATOM 1485 O O . LEU B 1 34 ? 6.879 0.513 -6.223 1 98.88 34 LEU B O 1
ATOM 1489 N N . ALA B 1 35 ? 8.992 -0.181 -6.25 1 98.69 35 ALA B N 1
ATOM 1490 C CA . ALA B 1 35 ? 9.258 0.446 -7.543 1 98.69 35 ALA B CA 1
ATOM 1491 C C . ALA B 1 35 ? 8.438 -0.21 -8.648 1 98.69 35 ALA B C 1
ATOM 1493 O O . ALA B 1 35 ? 7.875 0.479 -9.508 1 98.69 35 ALA B O 1
ATOM 1494 N N . LEU B 1 36 ? 8.375 -1.512 -8.633 1 98.88 36 LEU B N 1
ATOM 1495 C CA . LEU B 1 36 ? 7.594 -2.24 -9.633 1 98.88 36 LEU B CA 1
ATOM 1496 C C . LEU B 1 36 ? 6.113 -1.901 -9.508 1 98.88 36 LEU B C 1
ATOM 1498 O O . LEU B 1 36 ? 5.43 -1.713 -10.523 1 98.88 36 LEU B O 1
ATOM 1502 N N . LEU B 1 37 ? 5.633 -1.83 -8.297 1 98.88 37 LEU B N 1
ATOM 1503 C CA . LEU B 1 37 ? 4.234 -1.469 -8.086 1 98.88 37 LEU B CA 1
ATOM 1504 C C . LEU B 1 37 ? 3.943 -0.077 -8.633 1 98.88 37 LEU B C 1
ATOM 1506 O O . LEU B 1 37 ? 2.869 0.163 -9.188 1 98.88 37 LEU B O 1
ATOM 1510 N N . GLN B 1 38 ? 4.918 0.835 -8.477 1 98.75 38 GLN B N 1
ATOM 1511 C CA . GLN B 1 38 ? 4.75 2.17 -9.047 1 98.75 38 GLN B CA 1
ATOM 1512 C C . GLN B 1 38 ? 4.602 2.109 -10.562 1 98.75 38 GLN B C 1
ATOM 1514 O O . GLN B 1 38 ? 3.758 2.799 -11.133 1 98.75 38 GLN B O 1
ATOM 1519 N N . GLU B 1 39 ? 5.418 1.321 -11.156 1 98.75 39 GLU B N 1
ATOM 1520 C CA . GLU B 1 39 ? 5.32 1.169 -12.609 1 98.75 39 GLU B CA 1
ATOM 1521 C C . GLU B 1 39 ? 3.963 0.604 -13.016 1 98.75 39 GLU B C 1
ATOM 1523 O O . GLU B 1 39 ? 3.381 1.03 -14.016 1 98.75 39 GLU B O 1
ATOM 1528 N N . VAL B 1 40 ? 3.457 -0.344 -12.297 1 98.88 40 VAL B N 1
ATOM 1529 C CA . VAL B 1 40 ? 2.172 -0.967 -12.594 1 98.88 40 VAL B CA 1
ATOM 1530 C C . VAL B 1 40 ? 1.046 0.046 -12.391 1 98.88 40 VAL B C 1
ATOM 1532 O O . VAL B 1 40 ? 0.154 0.167 -13.234 1 98.88 40 VAL B O 1
ATOM 1535 N N . VAL B 1 41 ? 1.066 0.767 -11.281 1 98.81 41 VAL B N 1
ATOM 1536 C CA . VAL B 1 41 ? 0.036 1.741 -10.938 1 98.81 41 VAL B CA 1
ATOM 1537 C C . VAL B 1 41 ? -0.008 2.842 -11.992 1 98.81 41 VAL B C 1
ATOM 1539 O O . VAL B 1 41 ? -1.082 3.35 -12.328 1 98.81 41 VAL B O 1
ATOM 1542 N N . ASN B 1 42 ? 1.158 3.139 -12.555 1 98.38 42 ASN B N 1
ATOM 1543 C CA . ASN B 1 42 ? 1.254 4.16 -13.594 1 98.38 42 ASN B CA 1
ATOM 1544 C C . ASN B 1 42 ? 0.932 3.588 -14.969 1 98.38 42 ASN B C 1
ATOM 1546 O O . ASN B 1 42 ? 0.967 4.309 -15.969 1 98.38 42 ASN B O 1
ATOM 1550 N N . ALA B 1 43 ? 0.715 2.365 -15.078 1 98.31 43 ALA B N 1
ATOM 1551 C CA . ALA B 1 43 ? 0.424 1.636 -16.312 1 98.31 43 ALA B CA 1
ATOM 1552 C C . ALA B 1 43 ? 1.653 1.568 -17.203 1 98.31 43 ALA B C 1
ATOM 1554 O O . ALA B 1 43 ? 1.529 1.47 -18.438 1 98.31 43 ALA B O 1
ATOM 1555 N N . ASP B 1 44 ? 2.805 1.658 -16.625 1 98.31 44 ASP B N 1
ATOM 1556 C CA . ASP B 1 44 ? 4.055 1.557 -17.375 1 98.31 44 ASP B CA 1
ATOM 1557 C C . ASP B 1 44 ? 4.512 0.104 -17.469 1 98.31 44 ASP B C 1
ATOM 1559 O O . ASP B 1 44 ? 5.398 -0.216 -18.266 1 98.31 44 ASP B O 1
ATOM 1563 N N . ARG B 1 45 ? 3.955 -0.721 -16.656 1 98.38 45 ARG B N 1
ATOM 1564 C CA . ARG B 1 45 ? 4.301 -2.139 -16.594 1 98.38 45 ARG B CA 1
ATOM 1565 C C . ARG B 1 45 ? 3.062 -2.99 -16.328 1 98.38 45 ARG B C 1
ATOM 1567 O O . ARG B 1 45 ? 2.182 -2.592 -15.562 1 98.38 45 ARG B O 1
ATOM 1574 N N . HIS B 1 46 ? 2.996 -4.145 -16.953 1 98.19 46 HIS B N 1
ATOM 1575 C CA . HIS B 1 46 ? 1.911 -5.098 -16.766 1 98.19 46 HIS B CA 1
ATOM 1576 C C . HIS B 1 46 ? 2.451 -6.488 -16.438 1 98.19 46 HIS B C 1
ATOM 1578 O O . HIS B 1 46 ? 3.289 -7.02 -17.172 1 98.19 46 HIS B O 1
ATOM 1584 N N . GLY B 1 47 ? 2.025 -7.055 -15.367 1 98.69 47 GLY B N 1
ATOM 1585 C CA . GLY B 1 47 ? 2.418 -8.398 -14.984 1 98.69 47 GLY B CA 1
ATOM 1586 C C . GLY B 1 47 ? 1.791 -9.477 -15.859 1 98.69 47 GLY B C 1
ATOM 1587 O O . GLY B 1 47 ? 0.778 -9.234 -16.516 1 98.69 47 GLY B O 1
ATOM 1588 N N . GLY B 1 48 ? 2.398 -10.625 -15.859 1 98.56 48 GLY B N 1
ATOM 1589 C CA . GLY B 1 48 ? 1.833 -11.75 -16.578 1 98.56 48 GLY B CA 1
ATOM 1590 C C . GLY B 1 48 ? 0.599 -12.328 -15.922 1 98.56 48 GLY B C 1
ATOM 1591 O O . GLY B 1 48 ? 0.513 -12.375 -14.688 1 98.56 48 GLY B O 1
ATOM 1592 N N . LYS B 1 49 ? -0.326 -12.789 -16.734 1 98.5 49 LYS B N 1
ATOM 1593 C CA . LYS B 1 49 ? -1.552 -13.383 -16.219 1 98.5 49 LYS B CA 1
ATOM 1594 C C . LYS B 1 49 ? -1.274 -14.742 -15.57 1 98.5 49 LYS B C 1
ATOM 1596 O O . LYS B 1 49 ? -0.514 -15.547 -16.109 1 98.5 49 LYS B O 1
ATOM 1601 N N . LEU B 1 50 ? -1.842 -14.906 -14.414 1 98.25 50 LEU B N 1
ATOM 1602 C CA . LEU B 1 50 ? -1.856 -16.234 -13.836 1 98.25 50 LEU B CA 1
ATOM 1603 C C . LEU B 1 50 ? -2.99 -17.078 -14.422 1 98.25 50 LEU B C 1
ATOM 1605 O O . LEU B 1 50 ? -3.846 -16.547 -15.141 1 98.25 50 LEU B O 1
ATOM 1609 N N . THR B 1 51 ? -2.867 -18.453 -14.211 1 96.19 51 THR B N 1
ATOM 1610 C CA . THR B 1 51 ? -3.818 -19.359 -14.844 1 96.19 51 THR B CA 1
ATOM 1611 C C . THR B 1 51 ? -4.469 -20.266 -13.805 1 96.19 51 THR B C 1
ATOM 1613 O O . THR B 1 51 ? -4.254 -20.094 -12.602 1 96.19 51 THR B O 1
ATOM 1616 N N . ALA B 1 52 ? -5.336 -21.109 -14.32 1 94.12 52 ALA B N 1
ATOM 1617 C CA . ALA B 1 52 ? -6 -22.125 -13.508 1 94.12 52 ALA B CA 1
ATOM 1618 C C . ALA B 1 52 ? -6.734 -21.484 -12.328 1 94.12 52 ALA B C 1
ATOM 1620 O O . ALA B 1 52 ? -7.535 -20.562 -12.508 1 94.12 52 ALA B O 1
ATOM 1621 N N . GLU B 1 53 ? -6.461 -21.953 -11.078 1 94.5 53 GLU B N 1
ATOM 1622 C CA . GLU B 1 53 ? -7.215 -21.531 -9.906 1 94.5 53 GLU B CA 1
ATOM 1623 C C . GLU B 1 53 ? -6.922 -20.062 -9.562 1 94.5 53 GLU B C 1
ATOM 1625 O O . GLU B 1 53 ? -7.68 -19.438 -8.836 1 94.5 53 GLU B O 1
ATOM 1630 N N . LEU B 1 54 ? -5.887 -19.547 -10.156 1 97.38 54 LEU B N 1
ATOM 1631 C CA . LEU B 1 54 ? -5.512 -18.156 -9.844 1 97.38 54 LEU B CA 1
ATOM 1632 C C . LEU B 1 54 ? -5.758 -17.25 -11.047 1 97.38 54 LEU B C 1
ATOM 1634 O O . LEU B 1 54 ? -5.184 -16.172 -11.133 1 97.38 54 LEU B O 1
ATOM 1638 N N . ALA B 1 55 ? -6.66 -17.734 -11.977 1 96.69 55 ALA B N 1
ATOM 1639 C CA . ALA B 1 55 ? -7.039 -16.906 -13.125 1 96.69 55 ALA B CA 1
ATOM 1640 C C . ALA B 1 55 ? -7.598 -15.562 -12.672 1 96.69 55 ALA B C 1
ATOM 1642 O O . ALA B 1 55 ? -8.328 -15.484 -11.68 1 96.69 55 ALA B O 1
ATOM 1643 N N . GLY B 1 56 ? -7.234 -14.469 -13.383 1 96.81 56 GLY B N 1
ATOM 1644 C CA . GLY B 1 56 ? -7.684 -13.133 -13.031 1 96.81 56 GLY B CA 1
ATOM 1645 C C . GLY B 1 56 ? -6.629 -12.32 -12.305 1 96.81 56 GLY B C 1
ATOM 1646 O O . GLY B 1 56 ? -6.738 -11.094 -12.211 1 96.81 56 GLY B O 1
ATOM 1647 N N . LEU B 1 57 ? -5.672 -13.047 -11.75 1 98.69 57 LEU B N 1
ATOM 1648 C CA . LEU B 1 57 ? -4.559 -12.367 -11.086 1 98.69 57 LEU B CA 1
ATOM 1649 C C . LEU B 1 57 ? -3.363 -12.242 -12.023 1 98.69 57 LEU B C 1
ATOM 1651 O O . LEU B 1 57 ? -3.33 -12.875 -13.086 1 98.69 57 LEU B O 1
ATOM 1655 N N . ARG B 1 58 ? -2.463 -11.398 -11.656 1 98.88 58 ARG B N 1
ATOM 1656 C CA . ARG B 1 58 ? -1.23 -11.18 -12.406 1 98.88 58 ARG B CA 1
ATOM 1657 C C . ARG B 1 58 ? -0.011 -11.266 -11.5 1 98.88 58 ARG B C 1
ATOM 1659 O O . ARG B 1 58 ? -0.114 -11.031 -10.289 1 98.88 58 ARG B O 1
ATOM 1666 N N . LYS B 1 59 ? 1.128 -11.594 -12.039 1 98.81 59 LYS B N 1
ATOM 1667 C CA . LYS B 1 59 ? 2.359 -11.68 -11.258 1 98.81 59 LYS B CA 1
ATOM 1668 C C . LYS B 1 59 ? 3.453 -10.805 -11.859 1 98.81 59 LYS B C 1
ATOM 1670 O O . LYS B 1 59 ? 3.461 -10.547 -13.062 1 98.81 59 LYS B O 1
ATOM 1675 N N . LEU B 1 60 ? 4.359 -10.328 -11.062 1 98.88 60 LEU B N 1
ATOM 1676 C CA . LEU B 1 60 ? 5.609 -9.664 -11.43 1 98.88 60 LEU B CA 1
ATOM 1677 C C . LEU B 1 60 ? 6.809 -10.414 -10.859 1 98.88 60 LEU B C 1
ATOM 1679 O O . LEU B 1 60 ? 6.77 -10.891 -9.727 1 98.88 60 LEU B O 1
ATOM 1683 N N . TYR B 1 61 ? 7.836 -10.547 -11.68 1 98.81 61 TYR B N 1
ATOM 1684 C CA . TYR B 1 61 ? 9.133 -10.961 -11.156 1 98.81 61 TYR B CA 1
ATOM 1685 C C . TYR B 1 61 ? 9.867 -9.789 -10.508 1 98.81 61 TYR B C 1
ATOM 1687 O O . TYR B 1 61 ? 10.07 -8.75 -11.148 1 98.81 61 TYR B O 1
ATOM 1695 N N . VAL B 1 62 ? 10.281 -9.984 -9.297 1 98.88 62 VAL B N 1
ATOM 1696 C CA . VAL B 1 62 ? 10.812 -8.844 -8.562 1 98.88 62 VAL B CA 1
ATOM 1697 C C . VAL B 1 62 ? 12.305 -8.703 -8.828 1 98.88 62 VAL B C 1
ATOM 1699 O O . VAL B 1 62 ? 12.789 -7.613 -9.156 1 98.88 62 VAL B O 1
ATOM 1702 N N . ASP B 1 63 ? 12.984 -9.797 -8.672 1 98.5 63 ASP B N 1
ATOM 1703 C CA . ASP B 1 63 ? 14.438 -9.758 -8.789 1 98.5 63 ASP B CA 1
ATOM 1704 C C . ASP B 1 63 ? 14.906 -10.484 -10.047 1 98.5 63 ASP B C 1
ATOM 1706 O O . ASP B 1 63 ? 14.133 -11.203 -10.68 1 98.5 63 ASP B O 1
ATOM 1710 N N . ARG B 1 64 ? 16.062 -10.297 -10.367 1 97.62 64 ARG B N 1
ATOM 1711 C CA . ARG B 1 64 ? 16.609 -10.844 -11.594 1 97.62 64 ARG B CA 1
ATOM 1712 C C . ARG B 1 64 ? 16.578 -12.367 -11.578 1 97.62 64 ARG B C 1
ATOM 1714 O O . ARG B 1 64 ? 16.438 -13 -12.625 1 97.62 64 ARG B O 1
ATOM 1721 N N . GLN B 1 65 ? 16.719 -12.938 -10.406 1 97.62 65 GLN B N 1
ATOM 1722 C CA . GLN B 1 65 ? 16.719 -14.391 -10.273 1 97.62 65 GLN B CA 1
ATOM 1723 C C . GLN B 1 65 ? 15.289 -14.945 -10.242 1 97.62 65 GLN B C 1
ATOM 1725 O O . GLN B 1 65 ? 15.094 -16.156 -10.156 1 97.62 65 GLN B O 1
ATOM 1730 N N . ALA B 1 66 ? 14.32 -14.062 -10.273 1 97.5 66 ALA B N 1
ATOM 1731 C CA . ALA B 1 66 ? 12.906 -14.438 -10.242 1 97.5 66 ALA B CA 1
ATOM 1732 C C . ALA B 1 66 ? 12.578 -15.258 -9 1 97.5 66 ALA B C 1
ATOM 1734 O O . ALA B 1 66 ? 11.766 -16.172 -9.055 1 97.5 66 ALA B O 1
ATOM 1735 N N . ALA B 1 67 ? 13.297 -15.008 -7.914 1 98.62 67 ALA B N 1
ATOM 1736 C CA . ALA B 1 67 ? 13.062 -15.711 -6.66 1 98.62 67 ALA B CA 1
ATOM 1737 C C . ALA B 1 67 ? 11.836 -15.156 -5.934 1 98.62 67 ALA B C 1
ATOM 1739 O O . ALA B 1 67 ? 11.156 -15.891 -5.207 1 98.62 67 ALA B O 1
ATOM 1740 N N . TRP B 1 68 ? 11.609 -13.906 -6.066 1 98.88 68 TRP B N 1
ATOM 1741 C CA . TRP B 1 68 ? 10.461 -13.25 -5.438 1 98.88 68 TRP B CA 1
ATOM 1742 C C . TRP B 1 68 ? 9.453 -12.805 -6.484 1 98.88 68 TRP B C 1
ATOM 1744 O O . TRP B 1 68 ? 9.82 -12.445 -7.605 1 98.88 68 TRP B O 1
ATOM 1754 N N . ARG B 1 69 ? 8.133 -12.797 -6.062 1 98.88 69 ARG B N 1
ATOM 1755 C CA . ARG B 1 69 ? 7.055 -12.359 -6.945 1 98.88 69 ARG B CA 1
ATOM 1756 C C . ARG B 1 69 ? 6.102 -11.422 -6.211 1 98.88 69 ARG B C 1
ATOM 1758 O O . ARG B 1 69 ? 5.988 -11.477 -4.984 1 98.88 69 ARG B O 1
ATOM 1765 N N . ILE B 1 70 ? 5.488 -10.602 -6.941 1 98.94 70 ILE B N 1
ATOM 1766 C CA . ILE B 1 70 ? 4.277 -9.883 -6.551 1 98.94 70 ILE B CA 1
ATOM 1767 C C . ILE B 1 70 ? 3.068 -10.484 -7.266 1 98.94 70 ILE B C 1
ATOM 1769 O O . ILE B 1 70 ? 3.109 -10.711 -8.477 1 98.94 70 ILE B O 1
ATOM 1773 N N . VAL B 1 71 ? 2.055 -10.75 -6.551 1 98.94 71 VAL B N 1
ATOM 1774 C CA . VAL B 1 71 ? 0.787 -11.109 -7.176 1 98.94 71 VAL B CA 1
ATOM 1775 C C . VAL B 1 71 ? -0.258 -10.039 -6.879 1 98.94 71 VAL B C 1
ATOM 1777 O O . VAL B 1 71 ? -0.416 -9.617 -5.73 1 98.94 71 VAL B O 1
ATOM 1780 N N . TYR B 1 72 ? -0.929 -9.625 -7.945 1 98.94 72 TYR B N 1
ATOM 1781 C CA . TYR B 1 72 ? -1.924 -8.57 -7.793 1 98.94 72 TYR B CA 1
ATOM 1782 C C . TYR B 1 72 ? -3.094 -8.781 -8.742 1 98.94 72 TYR B C 1
ATOM 1784 O O . TYR B 1 72 ? -2.998 -9.57 -9.695 1 98.94 72 TYR B O 1
ATOM 1792 N N . ALA B 1 73 ? -4.176 -8.125 -8.438 1 98.75 73 ALA B N 1
ATOM 1793 C CA . ALA B 1 73 ? -5.332 -8.07 -9.328 1 98.75 73 ALA B CA 1
ATOM 1794 C C . ALA B 1 73 ? -5.512 -6.672 -9.906 1 98.75 73 ALA B C 1
ATOM 1796 O O . ALA B 1 73 ? -5.27 -5.676 -9.227 1 98.75 73 ALA B O 1
ATOM 1797 N N . LEU B 1 74 ? -5.82 -6.594 -11.109 1 98.75 74 LEU B N 1
ATOM 1798 C CA . LEU B 1 74 ? -6.438 -5.41 -11.703 1 98.75 74 LEU B CA 1
ATOM 1799 C C . LEU B 1 74 ? -7.957 -5.527 -11.703 1 98.75 74 LEU B C 1
ATOM 1801 O O . LEU B 1 74 ? -8.516 -6.391 -12.375 1 98.75 74 LEU B O 1
ATOM 1805 N N . ARG B 1 75 ? -8.586 -4.656 -10.953 1 98.06 75 ARG B N 1
ATOM 1806 C CA . ARG B 1 75 ? -10.023 -4.828 -10.734 1 98.06 75 ARG B CA 1
ATOM 1807 C C . ARG B 1 75 ? -10.734 -3.48 -10.68 1 98.06 75 ARG B C 1
ATOM 1809 O O . ARG B 1 75 ? -10.094 -2.441 -10.508 1 98.06 75 ARG B O 1
ATOM 1816 N N . PRO B 1 76 ? -12.117 -3.514 -10.953 1 98.06 76 PRO B N 1
ATOM 1817 C CA . PRO B 1 76 ? -12.844 -2.252 -10.789 1 98.06 76 PRO B CA 1
ATOM 1818 C C . PRO B 1 76 ? -12.703 -1.668 -9.391 1 98.06 76 PRO B C 1
ATOM 1820 O O . PRO B 1 76 ? -12.766 -2.404 -8.398 1 98.06 76 PRO B O 1
ATOM 1823 N N . ALA B 1 77 ? -12.484 -0.394 -9.352 1 97.88 77 ALA B N 1
ATOM 1824 C CA . ALA B 1 77 ? -12.422 0.294 -8.07 1 97.88 77 ALA B CA 1
ATOM 1825 C C . ALA B 1 77 ? -13.82 0.557 -7.516 1 97.88 77 ALA B C 1
ATOM 1827 O O . ALA B 1 77 ? -14.797 0.578 -8.266 1 97.88 77 ALA B O 1
ATOM 1828 N N . PRO B 1 78 ? -13.859 0.688 -6.195 1 96.31 78 PRO B N 1
ATOM 1829 C CA . PRO B 1 78 ? -15.164 1.057 -5.641 1 96.31 78 PRO B CA 1
ATOM 1830 C C . PRO B 1 78 ? -15.672 2.396 -6.168 1 96.31 78 PRO B C 1
ATOM 1832 O O . PRO B 1 78 ? -14.883 3.225 -6.625 1 96.31 78 PRO B O 1
ATOM 1835 N N . PRO B 1 79 ? -17.016 2.635 -6.098 1 93.38 79 PRO B N 1
ATOM 1836 C CA . PRO B 1 79 ? -17.609 3.865 -6.629 1 93.38 79 PRO B CA 1
ATOM 1837 C C . PRO B 1 79 ? -17.047 5.121 -5.969 1 93.38 79 PRO B C 1
ATOM 1839 O O . PRO B 1 79 ? -17.031 6.195 -6.582 1 93.38 79 PRO B O 1
ATOM 1842 N N . THR B 1 80 ? -16.516 5.078 -4.801 1 89.5 80 THR B N 1
ATOM 1843 C CA . THR B 1 80 ? -16.016 6.234 -4.059 1 89.5 80 THR B CA 1
ATOM 1844 C C . THR B 1 80 ? -14.578 6.559 -4.453 1 89.5 80 THR B C 1
ATOM 1846 O O . THR B 1 80 ? -14.023 7.57 -4.02 1 89.5 80 THR B O 1
ATOM 1849 N N . SER B 1 81 ? -14.047 5.738 -5.352 1 94.19 81 SER B N 1
ATOM 1850 C CA . SER B 1 81 ? -12.648 5.922 -5.742 1 94.19 81 SER B CA 1
ATOM 1851 C C . SER B 1 81 ? -12.516 6.992 -6.816 1 94.19 81 SER B C 1
ATOM 1853 O O . SER B 1 81 ? -13.414 7.164 -7.645 1 94.19 81 SER B O 1
ATOM 1855 N N . ALA B 1 82 ? -11.359 7.695 -6.762 1 94.38 82 ALA B N 1
ATOM 1856 C CA . ALA B 1 82 ? -11.031 8.664 -7.801 1 94.38 82 ALA B CA 1
ATOM 1857 C C . ALA B 1 82 ? -10.617 7.965 -9.094 1 94.38 82 ALA B C 1
ATOM 1859 O O . ALA B 1 82 ? -10.492 8.602 -10.141 1 94.38 82 ALA B O 1
ATOM 1860 N N . TYR B 1 83 ? -10.422 6.66 -9.117 1 97.12 83 TYR B N 1
ATOM 1861 C CA . TYR B 1 83 ? -9.961 5.879 -10.258 1 97.12 83 TYR B CA 1
ATOM 1862 C C . TYR B 1 83 ? -11 4.844 -10.656 1 97.12 83 TYR B C 1
ATOM 1864 O O . TYR B 1 83 ? -11.672 4.266 -9.805 1 97.12 83 TYR B O 1
ATOM 1872 N N . PRO B 1 84 ? -11.141 4.629 -11.961 1 97.94 84 PRO B N 1
ATOM 1873 C CA . PRO B 1 84 ? -12.117 3.619 -12.391 1 97.94 84 PRO B CA 1
ATOM 1874 C C . PRO B 1 84 ? -11.672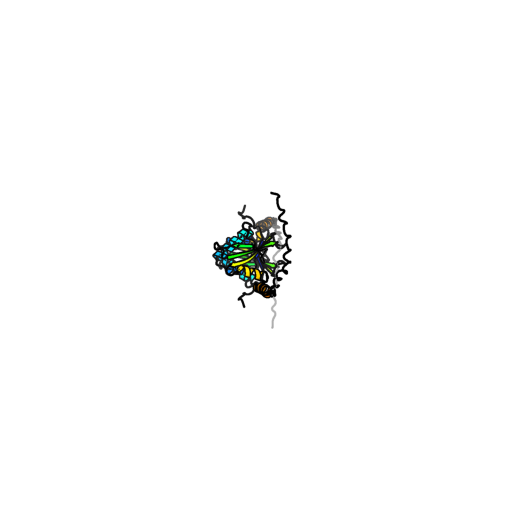 2.197 -12.047 1 97.94 84 PRO B C 1
ATOM 1876 O O . PRO B 1 84 ? -12.516 1.331 -11.797 1 97.94 84 PRO B O 1
ATOM 1879 N N . MET B 1 85 ? -10.344 1.957 -12.148 1 98.56 85 MET B N 1
ATOM 1880 C CA . MET B 1 85 ? -9.758 0.659 -11.836 1 98.56 85 MET B CA 1
ATOM 1881 C C . MET B 1 85 ? -8.695 0.79 -10.75 1 98.56 85 MET B C 1
ATOM 1883 O O . MET B 1 85 ? -8.195 1.885 -10.5 1 98.56 85 MET B O 1
ATOM 1887 N N . GLU B 1 86 ? -8.422 -0.341 -10.086 1 98.75 86 GLU B N 1
ATOM 1888 C CA . GLU B 1 86 ? -7.387 -0.307 -9.062 1 98.75 86 GLU B CA 1
ATOM 1889 C C . GLU B 1 86 ? -6.508 -1.551 -9.117 1 98.75 86 GLU B C 1
ATOM 1891 O O . GLU B 1 86 ? -6.934 -2.598 -9.609 1 98.75 86 GLU B O 1
ATOM 1896 N N . ILE B 1 87 ? -5.285 -1.38 -8.703 1 98.88 87 ILE B N 1
ATOM 1897 C CA . ILE B 1 87 ? -4.355 -2.467 -8.422 1 98.88 87 ILE B CA 1
ATOM 1898 C C . ILE B 1 87 ? -4.539 -2.934 -6.977 1 98.88 87 ILE B C 1
ATOM 1900 O O . ILE B 1 87 ? -4.367 -2.152 -6.039 1 98.88 87 ILE B O 1
ATOM 1904 N N . HIS B 1 88 ? -4.938 -4.156 -6.82 1 98.75 88 HIS B N 1
ATOM 1905 C CA . HIS B 1 88 ? -5.012 -4.77 -5.496 1 98.75 88 HIS B CA 1
ATOM 1906 C C . HIS B 1 88 ? -3.871 -5.754 -5.281 1 98.75 88 HIS B C 1
ATOM 1908 O O . HIS B 1 88 ? -3.842 -6.82 -5.898 1 98.75 88 HIS B O 1
ATOM 1914 N N . VAL B 1 89 ? -2.922 -5.402 -4.418 1 98.94 89 VAL B N 1
ATOM 1915 C CA . VAL B 1 89 ? -1.758 -6.238 -4.145 1 98.94 89 VAL B CA 1
ATOM 1916 C C . VAL B 1 89 ? -2.135 -7.344 -3.16 1 98.94 89 VAL B C 1
ATOM 1918 O O . VAL B 1 89 ? -2.529 -7.066 -2.025 1 98.94 89 VAL B O 1
ATOM 1921 N N . VAL B 1 90 ? -1.937 -8.555 -3.598 1 98.88 90 VAL B N 1
ATOM 1922 C CA . VAL B 1 90 ? -2.389 -9.672 -2.783 1 98.88 90 VAL B CA 1
ATOM 1923 C C . VAL B 1 90 ? -1.227 -10.203 -1.942 1 98.88 90 VAL B C 1
ATOM 1925 O O . VAL B 1 90 ? -1.396 -10.5 -0.757 1 98.88 90 VAL B O 1
ATOM 1928 N N . ALA B 1 91 ? -0.037 -10.367 -2.561 1 98.94 91 ALA B N 1
ATOM 1929 C CA . ALA B 1 91 ? 1.106 -10.922 -1.844 1 98.94 91 ALA B CA 1
ATOM 1930 C C . ALA B 1 91 ? 2.42 -10.516 -2.504 1 98.94 91 ALA B C 1
ATOM 1932 O O . ALA B 1 91 ? 2.463 -10.258 -3.709 1 98.94 91 ALA B O 1
ATOM 1933 N N . VAL B 1 92 ? 3.455 -10.414 -1.74 1 98.94 92 VAL B N 1
ATOM 1934 C CA . VAL B 1 92 ? 4.855 -10.266 -2.131 1 98.94 92 VAL B CA 1
ATOM 1935 C C . VAL B 1 92 ? 5.707 -11.297 -1.396 1 98.94 92 VAL B C 1
ATOM 1937 O O . VAL B 1 92 ? 6.051 -11.109 -0.227 1 98.94 92 VAL B O 1
ATOM 1940 N N . ARG B 1 93 ? 6.031 -12.383 -2.09 1 98.94 93 ARG B N 1
ATOM 1941 C CA . ARG B 1 93 ? 6.656 -13.5 -1.387 1 98.94 93 ARG B CA 1
ATOM 1942 C C . ARG B 1 93 ? 7.578 -14.281 -2.314 1 98.94 93 ARG B C 1
ATOM 1944 O O . ARG B 1 93 ? 7.555 -14.094 -3.531 1 98.94 93 ARG B O 1
ATOM 1951 N N . PRO B 1 94 ? 8.375 -15.195 -1.702 1 98.81 94 PRO B N 1
ATOM 1952 C CA . PRO B 1 94 ? 9.203 -16.078 -2.525 1 98.81 94 PRO B CA 1
ATOM 1953 C C . PRO B 1 94 ? 8.375 -17.047 -3.365 1 98.81 94 PRO B C 1
ATOM 1955 O O . PRO B 1 94 ? 7.309 -17.5 -2.932 1 98.81 94 PRO B O 1
ATOM 1958 N N . ARG B 1 95 ? 8.836 -17.344 -4.523 1 98.12 95 ARG B N 1
ATOM 1959 C CA . ARG B 1 95 ? 8.273 -18.375 -5.375 1 98.12 95 ARG B CA 1
ATOM 1960 C C . ARG B 1 95 ? 8.594 -19.766 -4.836 1 98.12 95 ARG B C 1
ATOM 1962 O O . ARG B 1 95 ? 7.832 -20.719 -5.051 1 98.12 95 ARG B O 1
ATOM 1969 N N . ALA B 1 96 ? 9.742 -19.891 -4.141 1 97.75 96 ALA B N 1
ATOM 1970 C CA . ALA B 1 96 ? 10.234 -21.172 -3.658 1 97.75 96 ALA B CA 1
ATOM 1971 C C . ALA B 1 96 ? 9.141 -21.938 -2.914 1 97.75 96 ALA B C 1
ATOM 1973 O O . ALA B 1 96 ? 8.391 -21.344 -2.125 1 97.75 96 ALA B O 1
ATOM 1974 N N . ASN B 1 97 ? 9.008 -23.266 -3.172 1 96.81 97 ASN B N 1
ATOM 1975 C CA . ASN B 1 97 ? 8.055 -24.172 -2.553 1 96.81 97 ASN B CA 1
ATOM 1976 C C . ASN B 1 97 ? 6.617 -23.703 -2.77 1 96.81 97 ASN B C 1
ATOM 1978 O O . ASN B 1 97 ? 5.762 -23.891 -1.903 1 96.81 97 ASN B O 1
ATOM 1982 N N . HIS B 1 98 ? 6.387 -22.922 -3.838 1 96.19 98 HIS B N 1
ATOM 1983 C CA . HIS B 1 98 ? 5.074 -22.406 -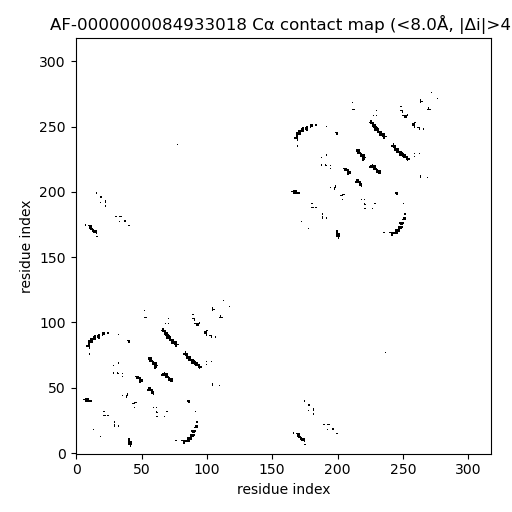4.227 1 96.19 98 HIS B CA 1
ATOM 1984 C C . HIS B 1 98 ? 4.5 -21.484 -3.154 1 96.19 98 HIS B C 1
ATOM 1986 O O . HIS B 1 98 ? 3.281 -21.359 -3.031 1 96.19 98 HIS B O 1
ATOM 1992 N N . ASP B 1 99 ? 5.379 -20.953 -2.357 1 97.75 99 ASP B N 1
ATOM 1993 C CA . ASP B 1 99 ? 4.977 -20.172 -1.194 1 97.75 99 ASP B CA 1
ATOM 1994 C C . ASP B 1 99 ? 3.998 -19.078 -1.589 1 97.75 99 ASP B C 1
ATOM 1996 O O . ASP B 1 99 ? 2.926 -18.938 -0.995 1 97.75 99 ASP B O 1
ATOM 2000 N N . ILE B 1 100 ? 4.34 -18.328 -2.637 1 98.38 100 ILE B N 1
ATOM 2001 C CA . ILE B 1 100 ? 3.514 -17.188 -2.994 1 98.38 100 ILE B CA 1
ATOM 2002 C C . ILE B 1 100 ? 2.166 -17.672 -3.523 1 98.38 100 ILE B C 1
ATOM 2004 O O . ILE B 1 100 ? 1.122 -17.109 -3.184 1 98.38 100 ILE B O 1
ATOM 2008 N N . TYR B 1 101 ? 2.119 -18.672 -4.25 1 97.81 101 TYR B N 1
ATOM 2009 C CA . TYR B 1 101 ? 0.871 -19.109 -4.867 1 97.81 101 TYR B CA 1
ATOM 2010 C C . TYR B 1 101 ? -0.034 -19.781 -3.842 1 97.81 101 TYR B C 1
ATOM 2012 O O . TYR B 1 101 ? -1.252 -19.594 -3.855 1 97.81 101 TYR B O 1
ATOM 2020 N N . ASP B 1 102 ? 0.574 -20.578 -2.951 1 96.88 102 ASP B N 1
ATOM 2021 C CA . ASP B 1 102 ? -0.198 -21.156 -1.855 1 96.88 102 ASP B CA 1
ATOM 2022 C C . ASP B 1 102 ? -0.774 -20.078 -0.955 1 96.88 102 ASP B C 1
ATOM 2024 O O . ASP B 1 102 ? -1.925 -20.156 -0.522 1 96.88 102 ASP B O 1
ATOM 2028 N N . THR B 1 103 ? 0.004 -19.078 -0.652 1 97.75 103 THR B N 1
ATOM 2029 C CA . THR B 1 103 ? -0.426 -17.953 0.185 1 97.75 103 THR B CA 1
ATOM 2030 C C . THR B 1 103 ? -1.573 -17.203 -0.474 1 97.75 103 THR B C 1
ATOM 2032 O O . THR B 1 103 ? -2.568 -16.875 0.178 1 97.75 103 THR B O 1
ATOM 2035 N N . VAL B 1 104 ? -1.432 -16.938 -1.747 1 98.44 104 VAL B N 1
ATOM 2036 C CA . VAL B 1 104 ? -2.467 -16.219 -2.488 1 98.44 104 VAL B CA 1
ATOM 2037 C C . VAL B 1 104 ? -3.766 -17.016 -2.467 1 98.44 104 VAL B C 1
ATOM 2039 O O . VAL B 1 104 ? -4.836 -16.469 -2.195 1 98.44 104 VAL B O 1
ATOM 2042 N N . ALA B 1 105 ? -3.65 -18.297 -2.701 1 97.19 105 ALA B N 1
ATOM 2043 C CA . ALA B 1 105 ? -4.828 -19.156 -2.686 1 97.19 105 ALA B CA 1
ATOM 2044 C C . ALA B 1 105 ? -5.512 -19.125 -1.32 1 97.19 105 ALA B C 1
ATOM 2046 O O . ALA B 1 105 ? -6.738 -19.016 -1.235 1 97.19 105 ALA B O 1
ATOM 2047 N N . ARG B 1 106 ? -4.773 -19.188 -0.288 1 96.12 106 ARG B N 1
ATOM 2048 C CA . ARG B 1 106 ? -5.309 -19.156 1.069 1 96.12 106 ARG B CA 1
ATOM 2049 C C . ARG B 1 106 ? -5.988 -17.828 1.365 1 96.12 106 ARG B C 1
ATOM 2051 O O . ARG B 1 106 ? -7.09 -17.797 1.924 1 96.12 106 ARG B O 1
ATOM 2058 N N . ARG B 1 107 ? -5.348 -16.766 0.974 1 96.56 107 ARG B N 1
ATOM 2059 C CA . ARG B 1 107 ? -5.879 -15.438 1.275 1 96.56 107 ARG B CA 1
ATOM 2060 C C . ARG B 1 107 ? -7.168 -15.172 0.504 1 96.56 107 ARG B C 1
ATOM 2062 O O . ARG B 1 107 ? -8.039 -14.445 0.976 1 96.56 107 ARG B O 1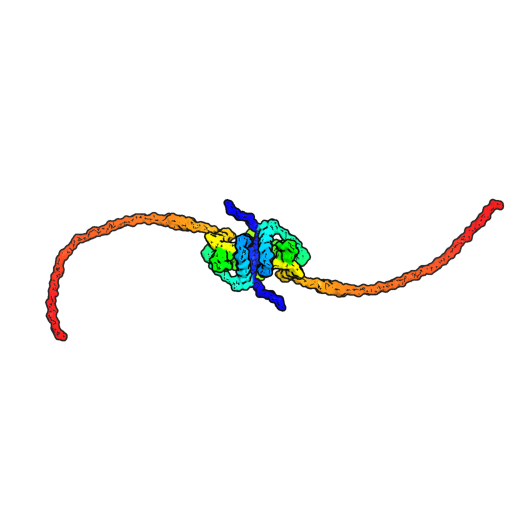
ATOM 2069 N N . LEU B 1 108 ? -7.27 -15.781 -0.602 1 95.88 108 LEU B N 1
ATOM 2070 C CA . LEU B 1 108 ? -8.445 -15.555 -1.436 1 95.88 108 LEU B CA 1
ATOM 2071 C C . LEU B 1 108 ? -9.477 -16.656 -1.224 1 95.88 108 LEU B C 1
ATOM 2073 O O . LEU B 1 108 ? -10.539 -16.641 -1.861 1 95.88 108 LEU B O 1
ATOM 2077 N N . GLY B 1 109 ? -9.211 -17.594 -0.309 1 93.69 109 GLY B N 1
ATOM 2078 C CA . GLY B 1 109 ? -10.148 -18.656 0.028 1 93.69 109 GLY B CA 1
ATOM 2079 C C . GLY B 1 109 ? -10.289 -19.703 -1.072 1 93.69 109 GLY B C 1
ATOM 2080 O O . GLY B 1 109 ? -11.367 -20.266 -1.255 1 93.69 109 GLY B O 1
ATOM 2081 N N . ILE B 1 110 ? -9.32 -19.719 -1.871 1 90.44 110 ILE B N 1
ATOM 2082 C CA . ILE B 1 110 ? -9.336 -20.703 -2.957 1 90.44 110 ILE B CA 1
ATOM 2083 C C . ILE B 1 110 ? -8.859 -22.047 -2.441 1 90.44 110 ILE B C 1
ATOM 2085 O O . ILE B 1 110 ? -7.766 -22.156 -1.888 1 90.44 110 ILE B O 1
ATOM 2089 N N . ASP B 1 111 ? -9.75 -22.906 -1.898 1 71.25 111 ASP B N 1
ATOM 2090 C CA . ASP B 1 111 ? -9.477 -24.234 -1.347 1 71.25 111 ASP B CA 1
ATOM 2091 C C . ASP B 1 111 ? -8.719 -25.109 -2.352 1 71.25 111 ASP B C 1
ATOM 2093 O O . ASP B 1 111 ? -9.156 -25.266 -3.49 1 71.25 111 ASP B O 1
ATOM 2097 N N . HIS B 1 112 ? -7.402 -25.031 -2.24 1 59.5 112 HIS B N 1
ATOM 2098 C CA . HIS B 1 112 ? -6.73 -26.031 -3.062 1 59.5 112 HIS B CA 1
ATOM 2099 C C . HIS B 1 112 ? -7.145 -27.438 -2.656 1 59.5 112 HIS B C 1
ATOM 2101 O O . HIS B 1 112 ? -7.039 -27.812 -1.485 1 59.5 112 HIS B O 1
ATOM 2107 N N . ARG B 1 113 ? -8.156 -27.953 -3.115 1 51.19 113 ARG B N 1
ATOM 2108 C CA . ARG B 1 113 ? -8.242 -29.391 -2.914 1 51.19 113 ARG B CA 1
ATOM 2109 C C . ARG B 1 113 ? -6.887 -30.062 -3.131 1 51.19 113 ARG B C 1
ATOM 2111 O O . ARG B 1 113 ? -6.242 -29.844 -4.16 1 51.19 113 ARG B O 1
ATOM 2118 N N . PRO B 1 114 ? -6.184 -30.344 -2.066 1 47.66 114 PRO B N 1
ATOM 2119 C CA . PRO B 1 114 ? -4.945 -31.078 -2.338 1 47.66 114 PRO B CA 1
ATOM 2120 C C . PRO B 1 114 ? -5.043 -31.969 -3.568 1 47.66 114 PRO B C 1
ATOM 2122 O O . PRO B 1 114 ? -6.117 -32.5 -3.857 1 47.66 114 PRO B O 1
ATOM 2125 N N . VAL B 1 115 ? -4.258 -31.719 -4.441 1 44.94 115 VAL B N 1
ATOM 2126 C CA . VAL B 1 115 ? -4.137 -32.656 -5.551 1 44.94 115 VAL B CA 1
ATOM 2127 C C . VAL B 1 115 ? -4.293 -34.094 -5.039 1 44.94 115 VAL B C 1
ATOM 2129 O O . VAL B 1 115 ? -4.469 -35.031 -5.828 1 44.94 115 VAL B O 1
ATOM 2132 N N . GLY B 1 116 ? -3.943 -34.281 -3.768 1 44.56 116 GLY B N 1
ATOM 2133 C CA . GLY B 1 116 ? -4.07 -35.656 -3.324 1 44.56 116 GLY B CA 1
ATOM 2134 C C . GLY B 1 116 ? -5.5 -36.156 -3.369 1 44.56 116 GLY B C 1
ATOM 2135 O O . GLY B 1 116 ? -5.738 -37.375 -3.273 1 44.56 116 GLY B O 1
ATOM 2136 N N . ALA B 1 117 ? -6.492 -35.375 -3.131 1 45.41 117 ALA B N 1
ATOM 2137 C CA . ALA B 1 117 ? -7.855 -35.875 -3.232 1 45.41 117 ALA B CA 1
ATOM 2138 C C . ALA B 1 117 ? -8.234 -36.125 -4.688 1 45.41 117 ALA B C 1
ATOM 2140 O O . ALA B 1 117 ? -9.164 -36.906 -4.965 1 45.41 117 ALA B O 1
ATOM 2141 N N . ARG B 1 118 ? -7.645 -35.375 -5.605 1 42.41 118 ARG B N 1
ATOM 2142 C CA . ARG B 1 118 ? -7.875 -35.75 -7 1 42.41 118 ARG B CA 1
ATOM 2143 C C . ARG B 1 118 ? -7.18 -37.062 -7.348 1 42.41 118 ARG B C 1
ATOM 2145 O O . ARG B 1 118 ? -7.621 -37.781 -8.242 1 42.41 118 ARG B O 1
ATOM 2152 N N . ALA B 1 119 ? -5.969 -37.219 -6.766 1 41.97 119 ALA B N 1
ATOM 2153 C CA . ALA B 1 119 ? -5.305 -38.5 -7.07 1 41.97 119 ALA B CA 1
ATOM 2154 C C . ALA B 1 119 ? -6.059 -39.688 -6.457 1 41.97 119 ALA B C 1
ATOM 2156 O O . ALA B 1 119 ? -6.102 -40.75 -7.039 1 41.97 119 ALA B O 1
ATOM 2157 N N . HIS B 1 120 ? -6.652 -39.375 -5.262 1 41.59 120 HIS B N 1
ATOM 2158 C CA . HIS B 1 120 ? -7.336 -40.531 -4.66 1 41.59 120 HIS B CA 1
ATOM 2159 C C . HIS B 1 120 ? -8.555 -40.938 -5.477 1 41.59 120 HIS B C 1
ATOM 2161 O O . HIS B 1 120 ? -8.898 -42.125 -5.547 1 41.59 120 HIS B O 1
ATOM 2167 N N . ALA B 1 121 ? -9.266 -39.844 -6.012 1 42.25 121 ALA B N 1
ATOM 2168 C CA . ALA B 1 121 ? -10.43 -40.25 -6.801 1 42.25 121 ALA B CA 1
ATOM 2169 C C . ALA B 1 121 ? -10.016 -40.938 -8.086 1 42.25 121 ALA B C 1
ATOM 2171 O O . ALA B 1 121 ? -10.766 -41.781 -8.609 1 42.25 121 ALA B O 1
ATOM 2172 N N . ALA B 1 122 ? -8.82 -40.375 -8.594 1 42.41 122 ALA B N 1
ATOM 2173 C CA . ALA B 1 122 ? -8.367 -41.094 -9.781 1 42.41 122 ALA B CA 1
ATOM 2174 C C . ALA B 1 122 ? -7.918 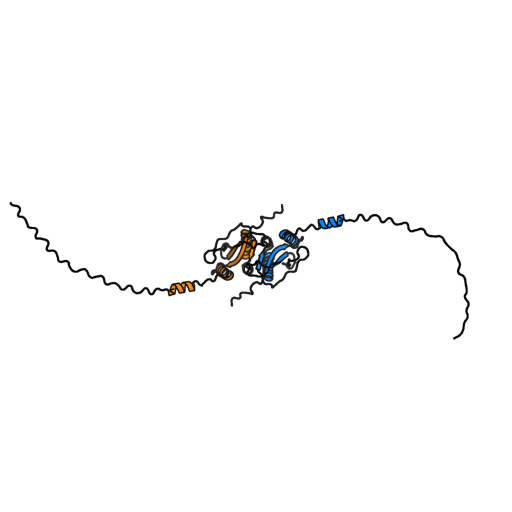-42.5 -9.422 1 42.41 122 ALA B C 1
ATOM 2176 O O . ALA B 1 122 ? -8.023 -43.438 -10.242 1 42.41 122 ALA B O 1
ATOM 2177 N N . ARG B 1 123 ? -7.27 -42.531 -8.18 1 43.03 123 ARG B N 1
ATOM 2178 C CA . ARG B 1 123 ? -6.77 -43.875 -7.93 1 43.03 123 ARG B CA 1
ATOM 2179 C C . ARG B 1 123 ? -7.918 -44.844 -7.707 1 43.03 123 ARG B C 1
ATOM 2181 O O . ARG B 1 123 ? -7.715 -46.062 -7.723 1 43.03 123 ARG B O 1
ATOM 2188 N N . THR B 1 124 ? -9 -44.25 -7.02 1 42.56 124 THR B N 1
ATOM 2189 C CA . THR B 1 124 ? -9.938 -45.312 -6.656 1 42.56 124 THR B CA 1
ATOM 2190 C C . THR B 1 124 ? -10.547 -45.969 -7.902 1 42.56 124 THR B C 1
ATOM 2192 O O . THR B 1 124 ? -11.094 -47.062 -7.836 1 42.56 124 THR B O 1
ATOM 2195 N N . ARG B 1 125 ? -10.742 -45 -8.891 1 38.09 125 ARG B N 1
ATOM 2196 C CA . ARG B 1 125 ? -11.555 -45.719 -9.875 1 38.09 125 ARG B CA 1
ATOM 2197 C C . ARG B 1 125 ? -10.727 -46.75 -10.617 1 38.09 125 ARG B C 1
ATOM 2199 O O . ARG B 1 125 ? -10.109 -46.469 -11.633 1 38.09 125 ARG B O 1
ATOM 2206 N N . SER B 1 126 ? -9.641 -47.312 -9.922 1 38.62 126 SER B N 1
ATOM 2207 C CA . SER B 1 126 ? -9.055 -48.375 -10.742 1 38.62 126 SER B CA 1
ATOM 2208 C C . SER B 1 126 ? -10.125 -49.281 -11.312 1 38.62 126 SER B C 1
ATOM 2210 O O . SER B 1 126 ? -10.82 -49.969 -10.555 1 38.62 126 SER B O 1
ATOM 2212 N N . PRO B 1 127 ? -10.852 -48.906 -12.414 1 37.94 127 PRO B N 1
ATOM 2213 C CA . PRO B 1 127 ? -11.805 -49.875 -12.953 1 37.94 127 PRO B CA 1
ATOM 2214 C C . PRO B 1 127 ? -11.258 -51.312 -12.945 1 37.94 127 PRO B C 1
ATOM 2216 O O . PRO B 1 127 ? -10.062 -51.5 -13.18 1 37.94 127 PRO B O 1
ATOM 2219 N N . GLN B 1 128 ? -11.648 -52.156 -11.984 1 37.69 128 GLN B N 1
ATOM 2220 C CA . GLN B 1 128 ? -11.469 -53.625 -12.102 1 37.69 128 GLN B CA 1
ATOM 2221 C C . GLN B 1 128 ? -11.617 -54.062 -13.547 1 37.69 128 GLN B C 1
ATOM 2223 O O . GLN B 1 128 ? -12.695 -53.969 -14.133 1 37.69 128 GLN B O 1
ATOM 2228 N N . ILE B 1 129 ? -10.734 -53.688 -14.492 1 35.47 129 ILE B N 1
ATOM 2229 C CA . ILE B 1 129 ? -10.734 -54.25 -15.828 1 35.47 129 ILE B CA 1
ATOM 2230 C C . ILE B 1 129 ? -10.977 -55.781 -15.742 1 35.47 129 ILE B C 1
ATOM 2232 O O . ILE B 1 129 ? -10.164 -56.5 -15.164 1 35.47 129 ILE B O 1
ATOM 2236 N N . ASP B 1 130 ? -12.219 -56.219 -15.562 1 36.59 130 ASP B N 1
ATOM 2237 C CA . ASP B 1 130 ? -12.617 -57.625 -15.75 1 36.59 130 ASP B CA 1
ATOM 2238 C C . ASP B 1 130 ? -11.773 -58.281 -16.828 1 36.59 130 ASP B C 1
ATOM 2240 O O . ASP B 1 130 ? -11.477 -57.688 -17.859 1 36.59 130 ASP B O 1
ATOM 2244 N N . ALA B 1 131 ? -10.992 -59.312 -16.531 1 37.97 131 ALA B N 1
ATOM 2245 C CA . ALA B 1 131 ? -10.195 -60.25 -17.328 1 37.97 131 ALA B CA 1
ATOM 2246 C C . ALA B 1 131 ? -10.891 -60.594 -18.641 1 37.97 131 ALA B C 1
ATOM 2248 O O . ALA B 1 131 ? -12.039 -61.031 -18.656 1 37.97 131 ALA B O 1
ATOM 2249 N N . TYR B 1 132 ? -10.641 -59.906 -19.812 1 36.88 132 TYR B N 1
ATOM 2250 C CA . TYR B 1 132 ? -11.031 -60.312 -21.172 1 36.88 132 TYR B CA 1
ATOM 2251 C C . TYR B 1 132 ? -10.836 -61.812 -21.375 1 36.88 132 TYR B C 1
ATOM 2253 O O . TYR B 1 132 ? -9.727 -62.312 -21.266 1 36.88 132 TYR B O 1
ATOM 2261 N N . ARG B 1 133 ? -11.781 -62.719 -20.938 1 38.97 133 ARG B N 1
ATOM 2262 C CA . ARG B 1 133 ? -11.836 -64.125 -21.281 1 38.97 133 ARG B CA 1
ATOM 2263 C C . ARG B 1 133 ? -11.453 -64.375 -22.734 1 38.97 133 ARG B C 1
ATOM 2265 O O . ARG B 1 133 ? -12.062 -63.781 -23.641 1 38.97 133 ARG B O 1
ATOM 2272 N N . GLU B 1 134 ? -10.273 -64.812 -23.094 1 40.03 134 GLU B N 1
ATOM 2273 C CA . GLU B 1 134 ? -9.812 -65.312 -24.391 1 40.03 134 GLU B CA 1
ATOM 2274 C C . GLU B 1 134 ? -10.883 -66.125 -25.109 1 40.03 134 GLU B C 1
ATOM 2276 O O . GLU B 1 134 ? -11.344 -67.125 -24.562 1 40.03 134 GLU B O 1
ATOM 2281 N N . ILE B 1 135 ? -11.891 -65.562 -25.812 1 39.16 135 ILE B N 1
ATOM 2282 C CA . ILE B 1 135 ? -12.828 -66.312 -26.609 1 39.16 135 ILE B CA 1
ATOM 2283 C C . ILE B 1 135 ? -12.07 -67.375 -27.422 1 39.16 135 ILE B C 1
ATOM 2285 O O . ILE B 1 135 ? -11.117 -67.062 -28.125 1 39.16 135 ILE B O 1
ATOM 2289 N N . PRO B 1 136 ? -12.203 -68.688 -27.125 1 41.59 136 PRO B N 1
ATOM 2290 C CA . PRO B 1 136 ? -11.469 -69.75 -27.875 1 41.59 136 PRO B CA 1
ATOM 2291 C C . PRO B 1 136 ? -11.594 -69.562 -29.375 1 41.59 136 PRO B C 1
ATOM 2293 O O . PRO B 1 136 ? -12.625 -69.125 -29.875 1 41.59 136 PRO B O 1
ATOM 2296 N N . LYS B 1 137 ? -10.523 -69.438 -30.188 1 39.81 137 LYS B N 1
ATOM 2297 C CA . LYS B 1 137 ? -10.469 -69.375 -31.656 1 39.81 137 LYS B CA 1
ATOM 2298 C C . LYS B 1 137 ? -11.312 -70.438 -32.281 1 39.81 137 LYS B C 1
ATOM 2300 O O . LYS B 1 137 ? -11.203 -71.625 -31.891 1 39.81 137 LYS B O 1
ATOM 2305 N N . PRO B 1 138 ? -12.5 -70.125 -32.844 1 44.56 138 PRO B N 1
ATOM 2306 C CA . PRO B 1 138 ? -13.297 -71.188 -33.438 1 44.56 138 PRO B CA 1
ATOM 2307 C C . PRO B 1 138 ? -12.461 -72.125 -34.312 1 44.56 138 PRO B C 1
ATOM 2309 O O . PRO B 1 138 ? -11.477 -71.688 -34.938 1 44.56 138 PRO B O 1
ATOM 2312 N N . GLY B 1 139 ? -12.297 -73.375 -33.969 1 41.38 139 GLY B N 1
ATOM 2313 C CA . GLY B 1 139 ? -11.562 -74.375 -34.719 1 41.38 139 GLY B CA 1
ATOM 2314 C C . GLY B 1 139 ? -11.875 -74.375 -36.219 1 41.38 139 GLY B C 1
ATOM 2315 O O . GLY B 1 139 ? -12.852 -73.812 -36.625 1 41.38 139 GLY B O 1
ATOM 2316 N N . PRO B 1 140 ? -10.953 -74.562 -37.125 1 44.22 140 PRO B N 1
ATOM 2317 C CA . PRO B 1 140 ? -11.102 -74.438 -38.562 1 44.22 140 PRO B CA 1
ATOM 2318 C C . PRO B 1 140 ? -12.289 -75.25 -39.094 1 44.22 140 PRO B C 1
ATOM 2320 O O . PRO B 1 140 ? -12.711 -76.25 -38.469 1 44.22 140 PRO B O 1
ATOM 2323 N N . PRO B 1 141 ? -13.242 -74.625 -39.75 1 44.75 141 PRO B N 1
ATOM 2324 C CA . PRO B 1 141 ? -14.445 -75.312 -40.25 1 44.75 141 PRO B CA 1
ATOM 2325 C C . PRO B 1 141 ? -14.141 -76.625 -40.969 1 44.75 141 PRO B C 1
ATOM 2327 O O . PRO B 1 141 ? -13.023 -76.812 -41.438 1 44.75 141 PRO B O 1
ATOM 2330 N N . PRO B 1 142 ? -14.898 -77.562 -40.688 1 40.19 142 PRO B N 1
ATOM 2331 C CA . PRO B 1 142 ? -14.656 -78.938 -41.219 1 40.19 142 PRO B CA 1
ATOM 2332 C C . PRO B 1 142 ? -14.344 -78.938 -42.688 1 40.19 142 PRO B C 1
ATOM 2334 O O . PRO B 1 142 ? -14.656 -77.938 -43.406 1 40.19 142 PRO B O 1
ATOM 2337 N N . GLY B 1 143 ? -13.578 -79.812 -43.156 1 37.88 143 GLY B N 1
ATOM 2338 C CA . GLY B 1 143 ? -12.844 -80.188 -44.344 1 37.88 143 GLY B CA 1
ATOM 2339 C C . GLY B 1 143 ? -13.719 -80.312 -45.594 1 37.88 143 GLY B C 1
ATOM 2340 O O . GLY B 1 143 ? -14.711 -81.062 -45.594 1 37.88 143 GLY B O 1
ATOM 2341 N N . LEU B 1 144 ? -14.164 -79.125 -46.188 1 38.69 144 LEU B N 1
ATOM 2342 C CA . LEU B 1 144 ? -15.047 -79.312 -47.344 1 38.69 144 LEU B CA 1
ATOM 2343 C C . LEU B 1 144 ? -14.547 -80.375 -48.25 1 38.69 144 LEU B C 1
ATOM 2345 O O . LEU B 1 144 ? -13.336 -80.625 -48.406 1 38.69 144 LEU B O 1
ATOM 2349 N N . PRO B 1 145 ? -15.383 -81.375 -48.469 1 39.44 145 PRO B N 1
ATOM 2350 C CA . PRO B 1 145 ? -15.023 -82.562 -49.219 1 39.44 145 PRO B CA 1
ATOM 2351 C C . PRO B 1 145 ? -14.383 -82.25 -50.562 1 39.44 145 PRO B C 1
ATOM 2353 O O . PRO B 1 145 ? -14.617 -81.188 -51.156 1 39.44 145 PRO B O 1
ATOM 2356 N N . ARG B 1 146 ? -13.133 -82.625 -50.75 1 37.41 146 ARG B N 1
ATOM 2357 C CA . ARG B 1 146 ? -12.25 -82.562 -51.906 1 37.41 146 ARG B CA 1
ATOM 2358 C C . ARG B 1 146 ? -12.984 -82.938 -53.188 1 37.41 146 ARG B C 1
ATOM 2360 O O . ARG B 1 146 ? -13.414 -84.062 -53.375 1 37.41 146 ARG B O 1
ATOM 2367 N N . SER B 1 147 ? -13.758 -81.812 -53.688 1 35.62 147 SER B N 1
ATOM 2368 C CA . SER B 1 147 ? -14.523 -82.062 -54.906 1 35.62 147 SER B CA 1
ATOM 2369 C C . SER B 1 147 ? -13.688 -82.812 -55.969 1 35.62 147 SER B C 1
ATOM 2371 O O . SER B 1 147 ? -12.523 -82.438 -56.188 1 35.62 147 SER B O 1
ATOM 2373 N N . ALA B 1 148 ? -14.109 -83.938 -56.312 1 39.47 148 ALA B N 1
ATOM 2374 C CA . ALA B 1 148 ? -13.594 -84.938 -57.219 1 39.47 148 ALA B CA 1
ATOM 2375 C C . ALA B 1 148 ? -13.406 -84.375 -58.625 1 39.47 148 ALA B C 1
ATOM 2377 O O . ALA B 1 148 ? -14.375 -83.938 -59.281 1 39.47 148 ALA B O 1
ATOM 2378 N N . GLN B 1 149 ? -12.461 -83.25 -58.781 1 36.09 149 GLN B N 1
ATOM 2379 C CA . GLN B 1 149 ? -12.414 -82.625 -60.094 1 36.09 149 GLN B CA 1
ATOM 2380 C C . GLN B 1 149 ? -12.383 -83.688 -61.219 1 36.09 149 GLN B C 1
ATOM 2382 O O . GLN B 1 149 ? -11.75 -84.688 -61.062 1 36.09 149 GLN B O 1
ATOM 2387 N N . PRO B 1 150 ? -13.289 -83.438 -62.062 1 40.72 150 PRO B N 1
ATOM 2388 C CA . PRO B 1 150 ? -13.664 -84.312 -63.188 1 40.72 150 PRO B CA 1
ATOM 2389 C C . PRO B 1 150 ? -12.484 -84.688 -64.062 1 40.72 150 PRO B C 1
ATOM 2391 O O . PRO B 1 150 ? -11.484 -83.938 -64.125 1 40.72 150 PRO B O 1
ATOM 2394 N N . THR B 1 151 ? -12.297 -85.938 -64.375 1 38.44 151 THR B N 1
ATOM 2395 C CA . THR B 1 151 ? -11.375 -86.688 -65.188 1 38.44 151 THR B CA 1
ATOM 2396 C C . THR B 1 151 ? -11.328 -86.062 -66.625 1 38.44 151 THR B C 1
ATOM 2398 O O . THR B 1 151 ? -12.352 -86 -67.25 1 38.44 151 THR B O 1
ATOM 2401 N N . VAL B 1 152 ? -10.461 -84.938 -66.812 1 36.31 152 VAL B N 1
ATOM 2402 C CA . VAL B 1 152 ? -10.25 -84.375 -68.125 1 36.31 152 VAL B CA 1
ATOM 2403 C C . VAL B 1 152 ? -10.008 -85.438 -69.125 1 36.31 152 VAL B C 1
ATOM 2405 O O . VAL B 1 152 ? -9.094 -86.25 -69 1 36.31 152 VAL B O 1
ATOM 2408 N N . LEU B 1 153 ? -11.055 -85.812 -69.875 1 34.12 153 LEU B N 1
ATOM 2409 C CA . LEU B 1 153 ? -11.062 -86.812 -70.938 1 34.12 153 LEU B CA 1
ATOM 2410 C C . LEU B 1 153 ? -10 -86.438 -71.938 1 34.12 153 LEU B C 1
ATOM 2412 O O . LEU B 1 153 ? -9.867 -85.312 -72.375 1 34.12 153 LEU B O 1
ATOM 2416 N N . THR B 1 154 ? -8.812 -87.188 -72 1 35.25 154 THR B N 1
ATOM 2417 C CA . THR B 1 154 ? -7.664 -87.25 -72.875 1 35.25 154 THR B CA 1
ATOM 2418 C C . THR B 1 154 ? -8.125 -87.438 -74.312 1 35.25 154 THR B C 1
ATOM 2420 O O . THR B 1 154 ? -8.711 -88.5 -74.625 1 35.25 154 THR B O 1
ATOM 2423 N N . THR B 1 155 ? -8.984 -86.438 -74.875 1 35.44 155 THR B N 1
ATOM 2424 C CA . THR B 1 155 ? -9.336 -86.75 -76.25 1 35.44 155 THR B CA 1
ATOM 2425 C C . THR B 1 155 ? -8.086 -87 -77.062 1 35.44 155 THR B C 1
ATOM 2427 O O . THR B 1 155 ? -7.133 -86.25 -77 1 35.44 155 THR B O 1
ATOM 2430 N N . LYS B 1 156 ? -7.961 -88.188 -77.625 1 35.28 156 LYS B N 1
ATOM 2431 C CA . LYS B 1 156 ? -7.117 -88.875 -78.562 1 35.28 156 LYS B CA 1
ATOM 2432 C C . LYS B 1 156 ? -6.973 -88.125 -79.875 1 35.28 156 LYS B C 1
ATOM 2434 O O . LYS B 1 156 ? -7.953 -87.875 -80.562 1 35.28 156 LYS B O 1
ATOM 2439 N N . ALA B 1 157 ? -6.125 -86.938 -79.875 1 33.06 157 ALA B N 1
ATOM 2440 C CA . ALA B 1 157 ? -5.824 -86.5 -81.25 1 33.06 157 ALA B CA 1
ATOM 2441 C C . ALA B 1 157 ? -5.43 -87.625 -82.125 1 33.06 157 ALA B C 1
ATOM 2443 O O . ALA B 1 157 ? -4.668 -88.5 -81.75 1 33.06 157 ALA B O 1
ATOM 2444 N N . ILE B 1 158 ? -6.141 -87.938 -83.25 1 31.34 158 ILE B N 1
ATOM 2445 C CA . ILE B 1 158 ? -6.098 -88.75 -84.5 1 31.34 158 ILE B CA 1
ATOM 2446 C C . ILE B 1 158 ? -4.801 -88.438 -85.25 1 31.34 158 ILE B C 1
ATOM 2448 O O . ILE B 1 158 ? -4.559 -87.312 -85.625 1 31.34 158 ILE B O 1
ATOM 2452 N N . ARG B 1 159 ? -3.615 -88.875 -84.625 1 23.66 159 ARG B N 1
ATOM 2453 C CA . ARG B 1 159 ? -2.748 -89.375 -85.688 1 23.66 159 ARG B CA 1
ATOM 2454 C C . ARG B 1 159 ? -3.322 -90.688 -86.312 1 23.66 159 ARG B C 1
ATOM 2456 O O . ARG B 1 159 ? -3.799 -91.562 -85.562 1 23.66 159 ARG B O 1
#

pLDDT: mean 78.09, std 27.7, range [23.66, 98.94]

Secondary structure (DSSP, 8-state):
--------SSEEEE-HHHHHHHHHS-HHHHHHHHHHHHHHHTTS--PEEP-GGGTTEEEEE-STT--EEEEEEEEEPPTTSSSSEEEEEEEEEE-GGGHHHHHHHHHTT-----HHHHHHHHHH-----------------------------------/--------SSEEEE-HHHHHHHHHS-HHHHHHHHHHHHHHHTTS--PEEP-GGGTTEEEEE-STT--EEEEEEEEEPPTTSSSSEEEEEEEEEE-GGGHHHHHHHHHTT-----HHHHHHHHHH---------------PPP-----------------

Radius of gyration: 45.46 Å; Cα contacts (8 Å, |Δi|>4): 428; chains: 2; bounding box: 38×173×168 Å